Protein AF-A0A2U9TBD4-F1 (afdb_monomer)

Foldseek 3Di:
DDDDDDDDDDDDDDDDPPPPPPPDPPPPDLQVVQLVLVVPDDPCLLVLCQPLPRDPVSNVVSLVSLVVCLPPLSCLVSLQLVLLLLLQAVQRPNRPDHHDLVSSCVSLVSVLQLQPLVSLLVQLLSCLVVLVLLSNLLSLVLSVVLCVPAVVVLDPDPVVNLCVVAFPSVLSNVSSVCSQVPVDPVRDDPVSSVVSNVVVCVVSDPVRSVSNNCVSVVVSQHQDLERCPQKDFPDFDPDLDFDDDVPRQKKKWKWKWKQAQVQATDDIGTRDIPPHVVVVVSVVVRVNPIGIDGGPVRHIGIHMDMDMDHDCVSVPPPPPPDDD

Solvent-accessible surface area (backbone atoms only — not comparable to full-atom values): 18290 Å² total; per-residue (Å²): 139,84,86,82,85,80,86,80,89,79,90,76,93,72,79,87,79,77,73,76,72,71,79,69,76,74,72,76,71,54,62,60,60,43,47,52,54,45,71,71,47,63,89,60,37,71,51,29,43,41,33,63,84,40,57,67,69,54,24,50,52,27,45,52,50,38,61,63,46,35,72,37,80,78,33,27,65,37,14,27,58,53,12,44,40,18,58,43,4,83,71,37,74,62,47,89,41,67,64,35,67,68,61,11,49,68,24,27,48,54,27,28,65,63,16,43,59,67,41,28,47,50,51,12,54,51,27,46,75,71,65,38,30,66,61,10,40,34,28,41,52,50,31,54,47,47,47,61,76,52,49,57,79,75,52,84,51,67,66,58,49,48,45,54,54,60,17,51,52,48,44,53,52,53,52,36,49,46,39,31,62,70,71,36,83,80,51,75,65,74,68,52,55,55,51,51,37,54,51,51,50,64,73,55,45,75,59,37,63,51,33,29,53,40,44,76,75,46,76,71,56,48,84,42,51,79,36,44,87,79,59,47,72,71,42,73,58,92,74,71,77,72,79,80,54,89,92,53,61,38,32,34,29,30,30,42,33,31,32,31,47,83,13,46,77,59,62,74,27,72,65,47,61,31,87,42,62,70,56,32,58,59,50,46,64,45,56,73,56,49,39,39,45,48,41,95,84,60,45,68,44,48,34,50,49,73,50,76,48,46,57,66,88,70,60,72,82,74,74,76,72,73,84,128

InterPro domains:
  IPR011990 Tetratricopeptide-like helical domain superfamily [G3DSA:1.25.40.10] (45-187)

Radius of gyration: 23.31 Å; Cα contacts (8 Å, |Δi|>4): 444; chains: 1; bounding box: 65×63×85 Å

Organism: NCBI:txid1605891

Sequence (324 aa):
MKWHWFALCAALGGAPLVCNADDGATPPDGGDACETAYAALPSGTILDLLDPDAPTERRTAALTAYQRLSAMRECPEFGYTLGQLYRHGSYLPGNPLPQDVEKARELILPMAEAGYLPAFADLAEMEMRHANAREAMKWTQVYLHFVQEVQADYVDDADEKHFQRSAYNSHLLARTELVWRRLTRPAPPRRLIRQDLDAYLAEQGPALPRRIHEDQQGLHRRASAQSSSRIRVTSTPEDCYLTPLDRIGSASASWIVEILPSGEAGRTVLENFVPNTQAAELLQNCLAQYTFAPPANGQAATVRVSMVMGSPGTRGIGRRSRPR

Structure (mmCIF, N/CA/C/O backbone):
data_AF-A0A2U9TBD4-F1
#
_entry.id   AF-A0A2U9TBD4-F1
#
loop_
_atom_site.group_PDB
_atom_site.id
_atom_site.type_symbol
_atom_site.label_atom_id
_atom_site.label_alt_id
_atom_site.label_comp_id
_atom_site.label_asym_id
_atom_site.label_entity_id
_atom_site.label_seq_id
_atom_site.pdbx_PDB_ins_code
_atom_site.Cartn_x
_atom_site.Cartn_y
_atom_site.Cartn_z
_atom_site.occupancy
_atom_site.B_iso_or_equiv
_atom_site.auth_seq_id
_atom_site.auth_comp_id
_atom_site.auth_asym_id
_atom_site.auth_atom_id
_atom_site.pdbx_PDB_model_num
ATOM 1 N N . MET A 1 1 ? 17.123 7.012 -57.861 1.00 41.12 1 MET A N 1
ATOM 2 C CA . MET A 1 1 ? 16.434 8.263 -57.476 1.00 41.12 1 MET A CA 1
ATOM 3 C C . MET A 1 1 ? 16.938 8.668 -56.102 1.00 41.12 1 MET A C 1
ATOM 5 O O . MET A 1 1 ? 16.707 7.939 -55.150 1.00 41.12 1 MET A O 1
ATOM 9 N N . LYS A 1 2 ? 17.728 9.742 -56.028 1.00 31.23 2 LYS A N 1
ATOM 10 C CA . LYS A 1 2 ? 18.342 10.257 -54.797 1.00 31.23 2 LYS A CA 1
ATOM 11 C C . LYS A 1 2 ? 17.525 11.465 -54.343 1.00 31.23 2 LYS A C 1
ATOM 13 O O . LYS A 1 2 ? 17.347 12.383 -55.135 1.00 31.23 2 LYS A O 1
ATOM 18 N N . TRP A 1 3 ? 17.005 11.437 -53.121 1.00 35.38 3 TRP A N 1
ATOM 19 C CA . TRP A 1 3 ? 16.276 12.560 -52.533 1.00 35.38 3 TRP A CA 1
ATOM 20 C C . TRP A 1 3 ? 17.233 13.349 -51.640 1.00 35.38 3 TRP A C 1
ATOM 22 O O . TRP A 1 3 ? 17.697 12.847 -50.619 1.00 35.38 3 TRP A O 1
ATOM 32 N N . HIS A 1 4 ? 17.556 14.567 -52.069 1.00 35.44 4 HIS A N 1
ATOM 33 C CA . HIS A 1 4 ? 18.236 15.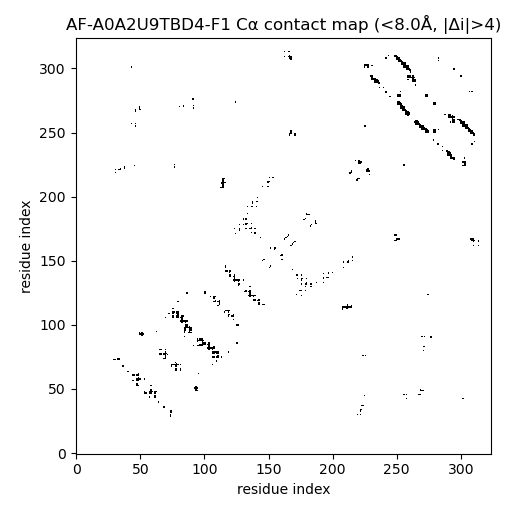577 -51.266 1.00 35.44 4 HIS A CA 1
ATOM 34 C C . HIS A 1 4 ? 17.177 16.414 -50.547 1.00 35.44 4 HIS A C 1
ATOM 36 O O . HIS A 1 4 ? 16.358 17.053 -51.202 1.00 35.44 4 HIS A O 1
ATOM 42 N N . TRP A 1 5 ? 17.206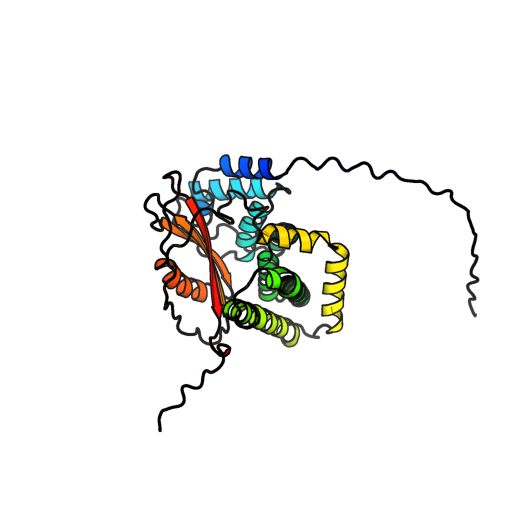 16.424 -49.216 1.00 40.78 5 TRP A N 1
ATOM 43 C CA . TRP A 1 5 ? 16.483 17.409 -48.417 1.00 40.78 5 TRP A CA 1
ATOM 44 C C . TRP A 1 5 ? 17.409 18.596 -48.158 1.00 40.78 5 TRP A C 1
ATOM 46 O O . TRP A 1 5 ? 18.418 18.469 -47.466 1.00 40.78 5 TRP A O 1
ATOM 56 N N . PHE A 1 6 ? 17.078 19.732 -48.770 1.00 46.53 6 PHE A N 1
ATOM 57 C CA . PHE A 1 6 ? 17.670 21.029 -48.473 1.00 46.53 6 PHE A CA 1
ATOM 58 C C . PHE A 1 6 ? 17.018 21.606 -47.215 1.00 46.53 6 PHE A C 1
ATOM 60 O O . PHE A 1 6 ? 15.795 21.676 -47.109 1.00 46.53 6 PHE A O 1
ATOM 67 N N . ALA A 1 7 ? 17.866 22.028 -46.281 1.00 37.84 7 ALA A N 1
ATOM 68 C CA . ALA A 1 7 ? 17.507 22.847 -45.139 1.00 37.84 7 ALA A CA 1
ATOM 69 C C . ALA A 1 7 ? 17.221 24.287 -45.594 1.00 37.84 7 ALA A C 1
ATOM 71 O O . ALA A 1 7 ? 17.999 24.863 -46.356 1.00 37.84 7 ALA A O 1
ATOM 72 N N . LEU A 1 8 ? 16.137 24.877 -45.085 1.00 39.84 8 LEU A N 1
ATOM 73 C CA . LEU A 1 8 ? 15.876 26.311 -45.159 1.00 39.84 8 LEU A CA 1
ATOM 74 C C . LEU A 1 8 ? 15.714 26.835 -43.725 1.00 39.84 8 LEU A C 1
ATOM 76 O O . LEU A 1 8 ? 14.701 26.591 -43.074 1.00 39.84 8 LEU A O 1
ATOM 80 N N . CYS A 1 9 ? 16.738 27.528 -43.227 1.00 35.56 9 CYS A N 1
ATOM 81 C CA . CYS A 1 9 ? 16.659 28.326 -42.008 1.00 35.56 9 CYS A CA 1
ATOM 82 C C . CYS A 1 9 ? 16.037 29.681 -42.358 1.00 35.56 9 CYS A C 1
ATOM 84 O O . CYS A 1 9 ? 16.687 30.508 -42.996 1.00 35.56 9 CYS A O 1
ATOM 86 N N . ALA A 1 10 ? 14.800 29.918 -41.928 1.00 40.41 10 ALA A N 1
ATOM 87 C CA . ALA A 1 10 ? 14.221 31.254 -41.880 1.00 40.41 10 ALA A CA 1
ATOM 88 C C . ALA A 1 10 ? 14.358 31.788 -40.449 1.00 40.41 10 ALA A C 1
ATOM 90 O O . ALA A 1 10 ? 13.742 31.274 -39.518 1.00 40.41 10 ALA A O 1
ATOM 91 N N . ALA A 1 11 ? 15.201 32.805 -40.284 1.00 43.19 11 ALA A N 1
ATOM 92 C CA . ALA A 1 11 ? 15.306 33.583 -39.061 1.00 43.19 11 ALA A CA 1
ATOM 93 C C . ALA A 1 11 ? 14.120 34.555 -38.985 1.00 43.19 11 ALA A C 1
ATOM 95 O O . ALA A 1 11 ? 14.031 35.492 -39.777 1.00 43.19 11 ALA A O 1
ATOM 96 N N . LEU A 1 12 ? 13.218 34.335 -38.030 1.00 40.88 12 LEU A N 1
ATOM 97 C CA . LEU A 1 12 ? 12.218 35.315 -37.615 1.00 40.88 12 LEU A CA 1
ATOM 98 C C . LEU A 1 12 ? 12.612 35.829 -36.231 1.00 40.88 12 LEU A C 1
ATOM 100 O O . LEU A 1 12 ? 12.631 35.079 -35.257 1.00 40.88 12 LEU A O 1
ATOM 104 N N . GLY A 1 13 ? 12.962 37.114 -36.170 1.00 46.19 13 GLY A N 1
ATOM 105 C CA . GLY A 1 13 ? 13.157 37.842 -34.925 1.00 46.19 13 GLY A CA 1
ATOM 106 C C . GLY A 1 13 ? 11.819 38.013 -34.212 1.00 46.19 13 GLY A C 1
ATOM 107 O O . GLY A 1 13 ? 10.974 38.788 -34.653 1.00 46.19 13 GLY A O 1
ATOM 108 N N . GLY A 1 14 ? 11.635 37.272 -33.122 1.00 39.56 14 GLY A N 1
ATOM 109 C CA . GLY A 1 14 ? 10.569 37.486 -32.151 1.00 39.56 14 GLY A CA 1
ATOM 110 C C . GLY A 1 14 ? 11.106 38.294 -30.974 1.00 39.56 14 GLY A C 1
ATOM 111 O O . GLY A 1 14 ? 12.129 37.940 -30.392 1.00 39.56 14 GLY A O 1
ATOM 112 N N . ALA A 1 15 ? 10.431 39.393 -30.644 1.00 40.94 15 ALA A N 1
ATOM 113 C CA . ALA A 1 15 ? 10.670 40.148 -29.420 1.00 40.94 15 ALA A CA 1
ATOM 114 C C . ALA A 1 15 ? 10.506 39.243 -28.178 1.00 40.94 15 ALA A C 1
ATOM 116 O O . ALA A 1 15 ? 9.682 38.324 -28.209 1.00 40.94 15 ALA A O 1
ATOM 117 N N . PRO A 1 16 ? 11.241 39.490 -27.078 1.00 47.38 16 PRO A N 1
ATOM 118 C CA . PRO A 1 16 ? 11.047 38.752 -25.839 1.00 47.38 16 PRO A CA 1
ATOM 119 C C . PRO A 1 16 ? 9.680 39.114 -25.247 1.00 47.38 16 PRO A C 1
ATOM 121 O O . PRO A 1 16 ? 9.502 40.168 -24.639 1.00 47.38 16 PRO A O 1
ATOM 124 N N . LEU A 1 17 ? 8.701 38.231 -25.435 1.00 40.16 17 LEU A N 1
ATOM 125 C CA . LEU A 1 17 ? 7.518 38.173 -24.588 1.00 40.16 17 LEU A CA 1
ATOM 126 C C . LEU A 1 17 ? 7.999 37.751 -23.200 1.00 40.16 17 LEU A C 1
ATOM 128 O O . LEU A 1 17 ? 8.241 36.576 -22.931 1.00 40.16 17 LEU A O 1
ATOM 132 N N . VAL A 1 18 ? 8.186 38.742 -22.332 1.00 38.94 18 VAL A N 1
ATOM 133 C CA . VAL A 1 18 ? 8.259 38.536 -20.890 1.00 38.94 18 VAL A CA 1
ATOM 134 C C . VAL A 1 18 ? 6.857 38.109 -20.470 1.00 38.94 18 VAL A C 1
ATOM 136 O O . VAL A 1 18 ? 6.003 38.933 -20.153 1.00 38.94 18 VAL A O 1
ATOM 139 N N . CYS A 1 19 ? 6.583 36.809 -20.561 1.00 35.88 19 CYS A N 1
ATOM 140 C CA . CYS A 1 19 ? 5.494 36.213 -19.812 1.00 35.88 19 CYS A CA 1
ATOM 141 C C . CYS A 1 19 ? 5.874 36.391 -18.344 1.00 35.88 19 CYS A C 1
ATOM 143 O O . CYS A 1 19 ? 6.702 35.644 -17.824 1.00 35.88 19 CYS A O 1
ATOM 145 N N . ASN A 1 20 ? 5.316 37.416 -17.701 1.00 37.81 20 ASN A N 1
ATOM 146 C CA . ASN A 1 20 ? 5.178 37.404 -16.257 1.00 37.81 20 ASN A CA 1
ATOM 147 C C . ASN A 1 20 ? 4.401 36.125 -15.953 1.00 37.81 20 ASN A C 1
ATOM 149 O O . ASN A 1 20 ? 3.222 36.021 -16.287 1.00 37.81 20 ASN A O 1
ATOM 153 N N . ALA A 1 21 ? 5.110 35.113 -15.455 1.00 45.53 21 ALA A N 1
ATOM 154 C CA . ALA A 1 21 ? 4.477 34.001 -14.789 1.00 45.53 21 ALA A CA 1
ATOM 155 C C . ALA A 1 21 ? 3.648 34.642 -13.680 1.00 45.53 21 ALA A C 1
ATOM 157 O O . ALA A 1 21 ? 4.221 35.237 -12.770 1.00 45.53 21 ALA A O 1
ATOM 158 N N . ASP A 1 22 ? 2.324 34.630 -13.840 1.00 42.50 22 ASP A N 1
ATOM 159 C CA . ASP A 1 22 ? 1.410 34.945 -12.752 1.00 42.50 22 ASP A CA 1
ATOM 160 C C . ASP A 1 22 ? 1.900 34.147 -11.548 1.00 42.50 22 ASP A C 1
ATOM 162 O O . ASP A 1 22 ? 2.028 32.919 -11.632 1.00 42.50 22 ASP A O 1
ATOM 166 N N . ASP A 1 23 ? 2.255 34.861 -10.479 1.00 41.09 23 ASP A N 1
ATOM 167 C CA . ASP A 1 23 ? 2.613 34.281 -9.195 1.00 41.09 23 ASP A CA 1
ATOM 168 C C . ASP A 1 23 ? 1.449 33.385 -8.792 1.00 41.09 23 ASP A C 1
ATOM 170 O O . ASP A 1 23 ? 0.371 33.854 -8.417 1.00 41.09 23 ASP A O 1
ATOM 174 N N . GLY A 1 24 ? 1.658 32.084 -9.009 1.00 42.50 24 GLY A N 1
ATOM 175 C CA . GLY A 1 24 ? 0.634 31.066 -8.934 1.00 42.50 24 GLY A CA 1
ATOM 176 C C . GLY A 1 24 ? -0.096 31.196 -7.616 1.00 42.50 24 GLY A C 1
ATOM 177 O O . GLY A 1 24 ? 0.483 30.939 -6.562 1.00 42.50 24 GLY A O 1
ATOM 178 N N . ALA A 1 25 ? -1.367 31.591 -7.692 1.00 41.88 25 ALA A N 1
ATOM 179 C CA . ALA A 1 25 ? -2.288 31.437 -6.588 1.00 41.88 25 ALA A CA 1
ATOM 180 C C . ALA A 1 25 ? -2.148 29.992 -6.116 1.00 41.88 25 ALA A C 1
ATOM 182 O O . ALA A 1 25 ? -2.453 29.061 -6.868 1.00 41.88 25 ALA A O 1
ATOM 183 N N . THR A 1 26 ? -1.592 29.817 -4.916 1.00 52.44 26 THR A N 1
ATOM 184 C CA . THR A 1 26 ? -1.420 28.508 -4.304 1.00 52.44 26 THR A CA 1
ATOM 185 C C . THR A 1 26 ? -2.792 27.847 -4.348 1.00 52.44 26 THR A C 1
ATOM 187 O O . THR A 1 26 ? -3.737 28.425 -3.800 1.00 52.44 26 THR A O 1
ATOM 190 N N . PRO A 1 27 ? -2.959 26.723 -5.068 1.00 49.91 27 PRO A N 1
ATOM 191 C CA . PRO A 1 27 ? -4.246 26.054 -5.114 1.00 49.91 27 PRO A CA 1
ATOM 192 C C . PRO A 1 27 ? -4.703 25.818 -3.669 1.00 49.91 27 PRO A C 1
ATOM 194 O O . PRO A 1 27 ? -3.854 25.509 -2.826 1.00 49.91 27 PRO A O 1
ATOM 197 N N . PRO A 1 28 ? -5.996 26.038 -3.359 1.00 53.56 28 PRO A N 1
ATOM 198 C CA . PRO A 1 28 ? -6.518 25.837 -2.015 1.00 53.56 28 PRO A CA 1
ATOM 199 C C . PRO A 1 28 ? -6.071 24.466 -1.516 1.00 53.56 28 PRO A C 1
ATOM 201 O O . PRO A 1 28 ? -6.165 23.482 -2.254 1.00 53.56 28 PRO A O 1
ATOM 204 N N . ASP A 1 29 ? -5.511 24.446 -0.310 1.00 61.44 29 ASP A N 1
ATOM 205 C CA . ASP A 1 29 ? -4.869 23.277 0.276 1.00 61.44 29 ASP A CA 1
ATOM 206 C C . ASP A 1 29 ? -5.864 22.108 0.285 1.00 61.44 29 ASP A C 1
ATOM 208 O O . ASP A 1 29 ? -6.848 22.101 1.026 1.00 61.44 29 ASP A O 1
ATOM 212 N N . GLY A 1 30 ? -5.660 21.136 -0.609 1.00 64.25 30 GLY A N 1
ATOM 213 C CA . GLY A 1 30 ? -6.578 20.009 -0.804 1.00 64.25 30 GLY A CA 1
ATOM 214 C C . GLY A 1 30 ? -6.712 19.111 0.431 1.00 64.25 30 GLY A C 1
ATOM 215 O O . GLY A 1 30 ? -7.545 18.204 0.434 1.00 64.25 30 GLY A O 1
ATOM 216 N N . GLY A 1 31 ? -5.915 19.356 1.479 1.00 71.50 31 GLY A N 1
ATOM 217 C CA . GLY A 1 31 ? -5.995 18.671 2.766 1.00 71.50 31 GLY A CA 1
ATOM 218 C C . GLY A 1 31 ? -7.381 18.742 3.413 1.00 71.50 31 GLY A C 1
ATOM 219 O O . GLY A 1 31 ? -7.882 17.713 3.870 1.00 71.50 31 GLY A O 1
ATOM 220 N N . ASP A 1 32 ? -8.054 19.896 3.369 1.00 83.81 32 ASP A N 1
ATOM 221 C CA . ASP A 1 32 ? -9.334 20.094 4.070 1.00 83.81 32 ASP A CA 1
ATOM 222 C C . ASP A 1 32 ? -10.454 19.182 3.543 1.00 83.81 32 ASP A C 1
ATOM 224 O O . ASP A 1 32 ? -11.300 18.704 4.308 1.00 83.81 32 ASP A O 1
ATOM 228 N N . ALA A 1 33 ? -10.459 18.895 2.237 1.00 90.38 33 ALA A N 1
ATOM 229 C CA . ALA A 1 33 ? -11.475 18.048 1.615 1.00 90.38 33 ALA A CA 1
ATOM 230 C C . ALA A 1 33 ? -11.381 16.593 2.100 1.00 90.38 33 ALA A C 1
ATOM 232 O O . ALA A 1 33 ? -12.404 15.954 2.361 1.00 90.38 33 ALA A O 1
ATOM 233 N N . CYS A 1 34 ? -10.163 16.077 2.257 1.00 89.69 34 CYS A N 1
ATOM 234 C CA . CYS A 1 34 ? -9.930 14.692 2.659 1.00 89.69 34 CYS A CA 1
ATOM 235 C C . CYS A 1 34 ? -10.155 14.490 4.154 1.00 89.69 34 CYS A C 1
ATOM 237 O O . CYS A 1 34 ? -10.801 13.519 4.543 1.00 89.69 34 CYS A O 1
ATOM 239 N N . GLU A 1 35 ? -9.728 15.444 4.984 1.00 89.19 35 GLU A N 1
ATOM 240 C CA . GLU A 1 35 ? -10.060 15.463 6.413 1.00 89.19 35 GLU A CA 1
ATOM 241 C C . GLU A 1 35 ? -11.577 15.497 6.631 1.00 89.19 35 GLU A C 1
ATOM 243 O O . GLU A 1 35 ? -12.118 14.716 7.414 1.00 89.19 35 GLU A O 1
ATOM 248 N N . THR A 1 36 ? -12.290 16.335 5.870 1.00 92.25 36 THR A N 1
ATOM 249 C CA . THR A 1 36 ? -13.759 16.394 5.909 1.00 92.25 36 THR A CA 1
ATOM 250 C C . THR A 1 36 ? -14.387 15.064 5.488 1.00 92.25 36 THR A C 1
ATOM 252 O O . THR A 1 36 ? -15.333 14.593 6.123 1.00 92.25 36 THR A O 1
ATOM 255 N N . ALA A 1 37 ? -13.860 14.427 4.437 1.00 93.94 37 ALA A N 1
ATOM 256 C CA . ALA A 1 37 ? -14.335 13.127 3.976 1.00 93.94 37 ALA A CA 1
ATOM 257 C C . ALA A 1 37 ? -14.133 12.026 5.029 1.00 93.94 37 ALA A C 1
ATOM 259 O O . ALA A 1 37 ? -15.058 11.250 5.269 1.00 93.94 37 ALA A O 1
ATOM 260 N N . TYR A 1 38 ? -12.970 11.982 5.684 1.00 91.62 38 TYR A N 1
ATOM 261 C CA . TYR A 1 38 ? -12.697 11.042 6.773 1.00 91.62 38 TYR A CA 1
ATOM 262 C C . TYR A 1 38 ? -13.566 11.306 8.001 1.00 91.62 38 TYR A C 1
ATOM 264 O O . TYR A 1 38 ? -14.138 10.366 8.547 1.00 91.62 38 TYR A O 1
ATOM 272 N N . ALA A 1 39 ? -13.728 12.568 8.402 1.00 91.06 39 ALA A N 1
ATOM 273 C CA . ALA A 1 39 ? -14.563 12.947 9.540 1.00 91.06 39 ALA A CA 1
ATOM 274 C C . ALA A 1 39 ? -16.048 12.596 9.338 1.00 91.06 39 ALA A C 1
ATOM 276 O O . ALA A 1 39 ? -16.771 12.378 10.310 1.00 91.06 39 ALA A O 1
ATOM 277 N N . ALA A 1 40 ? -16.509 12.524 8.086 1.00 94.56 40 ALA A N 1
ATOM 278 C CA . ALA A 1 40 ? -17.869 12.120 7.749 1.00 94.56 40 ALA A CA 1
ATOM 279 C C . ALA A 1 40 ? -18.096 10.596 7.803 1.00 94.56 40 ALA A C 1
ATOM 281 O O . ALA A 1 40 ? -19.247 10.152 7.756 1.00 94.56 40 ALA A O 1
ATOM 282 N N . LEU A 1 41 ? -17.036 9.782 7.870 1.00 95.25 41 LEU A N 1
ATOM 283 C CA . LEU A 1 41 ? -17.165 8.333 7.999 1.00 95.25 41 LEU A CA 1
ATOM 284 C C . LEU A 1 41 ? -17.472 7.940 9.452 1.00 95.25 41 LEU A C 1
ATOM 286 O O . LEU A 1 41 ? -16.867 8.481 10.379 1.00 95.25 41 LEU A O 1
ATOM 290 N N . PRO A 1 42 ? -18.350 6.946 9.682 1.00 95.00 42 PRO A N 1
ATOM 291 C CA . PRO A 1 42 ? -18.471 6.325 10.994 1.00 95.00 42 PRO A CA 1
ATOM 292 C C . PRO A 1 42 ? -17.113 5.839 11.518 1.00 95.00 42 PRO A C 1
ATOM 294 O O . PRO A 1 42 ? -16.285 5.314 10.761 1.00 95.00 42 PRO A O 1
ATOM 297 N N . SER A 1 43 ? -16.891 5.970 12.826 1.00 91.12 43 SER A N 1
ATOM 298 C CA . SER A 1 43 ? -15.668 5.457 13.448 1.00 91.12 43 SER A CA 1
ATOM 299 C C . SER A 1 43 ? -15.513 3.959 13.174 1.00 91.12 43 SER A C 1
ATOM 301 O O . SER A 1 43 ? -16.470 3.193 13.287 1.00 91.12 43 SER A O 1
ATOM 303 N N . GLY A 1 44 ? -14.309 3.545 12.777 1.00 93.38 44 GLY A N 1
ATOM 304 C CA . GLY A 1 44 ? -14.016 2.153 12.441 1.00 93.38 44 GLY A CA 1
ATOM 305 C C . GLY A 1 44 ? -14.493 1.697 11.059 1.00 93.38 44 GLY A C 1
ATOM 306 O O . GLY A 1 44 ? -14.398 0.508 10.784 1.00 93.38 44 GLY A O 1
ATOM 307 N N . THR A 1 45 ? -14.938 2.591 10.164 1.00 96.62 45 THR A N 1
ATOM 308 C CA . THR A 1 45 ? -15.386 2.211 8.803 1.00 96.62 45 THR A CA 1
ATOM 309 C C . THR A 1 45 ? -14.356 1.355 8.051 1.00 96.62 45 THR A C 1
ATOM 311 O O . THR A 1 45 ? -14.724 0.360 7.436 1.00 96.62 45 THR A O 1
ATOM 314 N N . ILE A 1 46 ? -13.062 1.694 8.110 1.00 96.06 46 ILE A N 1
ATOM 315 C CA . ILE A 1 46 ? -12.015 0.889 7.452 1.00 96.06 46 ILE A CA 1
ATOM 316 C C . ILE A 1 46 ? -11.869 -0.505 8.075 1.00 96.06 46 ILE A C 1
ATOM 318 O O . ILE A 1 46 ? -11.623 -1.475 7.365 1.00 96.06 46 ILE A O 1
ATOM 322 N N . LEU A 1 47 ? -12.047 -0.612 9.393 1.00 96.81 47 LEU A N 1
ATOM 323 C CA . LEU A 1 47 ? -12.009 -1.889 10.094 1.00 96.81 47 LEU A CA 1
ATOM 324 C C . LEU A 1 47 ? -13.208 -2.726 9.660 1.00 96.81 47 LEU A C 1
ATOM 326 O O . LEU A 1 47 ? -13.023 -3.858 9.251 1.00 96.81 47 LEU A O 1
ATOM 330 N N . ASP A 1 48 ? -14.409 -2.142 9.635 1.00 97.81 48 ASP A N 1
ATOM 331 C CA . ASP A 1 48 ? -15.620 -2.823 9.168 1.00 97.81 48 ASP A CA 1
ATOM 332 C C . ASP A 1 48 ? -15.499 -3.275 7.698 1.00 97.81 48 ASP A C 1
ATOM 334 O O . ASP A 1 48 ? -16.027 -4.319 7.328 1.00 97.81 48 ASP A O 1
ATOM 338 N N . LEU A 1 49 ? -14.781 -2.536 6.846 1.00 97.81 49 LEU A N 1
ATOM 339 C CA . LEU A 1 49 ? -14.520 -2.951 5.463 1.00 97.81 49 LEU A CA 1
ATOM 340 C C . LEU A 1 49 ? -13.644 -4.216 5.386 1.00 97.81 49 LEU A C 1
ATOM 342 O O . LEU A 1 49 ? -13.964 -5.151 4.641 1.00 97.81 49 LEU A O 1
ATOM 346 N N . LEU A 1 50 ? -12.538 -4.223 6.135 1.00 96.81 50 LEU A N 1
ATOM 347 C CA . LEU A 1 50 ? -11.483 -5.238 6.055 1.00 96.81 50 LEU A CA 1
ATOM 348 C C . LEU A 1 50 ? -11.716 -6.450 6.973 1.00 96.81 50 LEU A C 1
ATOM 350 O O . LEU A 1 50 ? -11.146 -7.509 6.729 1.00 96.81 50 LEU A O 1
ATOM 354 N N . ASP A 1 51 ? -12.537 -6.312 8.012 1.00 97.38 51 ASP A N 1
ATOM 355 C CA . ASP A 1 51 ? -12.825 -7.360 8.991 1.00 97.38 51 ASP A CA 1
ATOM 356 C C . ASP A 1 51 ? -13.799 -8.406 8.403 1.00 97.38 51 ASP A C 1
ATOM 358 O O . ASP A 1 51 ? -14.950 -8.061 8.103 1.00 97.38 51 ASP A O 1
ATOM 362 N N . PRO A 1 52 ? -13.388 -9.678 8.217 1.00 96.50 52 PRO A N 1
ATOM 363 C CA . PRO A 1 52 ? -14.282 -10.737 7.744 1.00 96.50 52 PRO A CA 1
ATOM 364 C C . PRO A 1 52 ? -15.471 -10.982 8.680 1.00 96.50 52 PRO A C 1
ATOM 366 O O . PRO A 1 52 ? -16.535 -11.372 8.192 1.00 96.50 52 PRO A O 1
ATOM 369 N N . ASP A 1 53 ? -15.302 -10.730 9.979 1.00 97.50 53 ASP A N 1
ATOM 370 C CA . ASP A 1 53 ? -16.273 -11.031 11.032 1.00 97.50 53 ASP A CA 1
ATOM 371 C C . ASP A 1 53 ? -17.209 -9.847 11.326 1.00 97.50 53 ASP A C 1
ATOM 373 O O . ASP A 1 53 ? -18.164 -9.963 12.103 1.00 97.50 53 ASP A O 1
ATOM 377 N N . ALA A 1 54 ? -16.993 -8.695 10.681 1.00 97.50 54 ALA A N 1
ATOM 378 C CA . ALA A 1 54 ? -17.905 -7.570 10.798 1.00 97.50 54 ALA A CA 1
ATOM 379 C C . ALA A 1 54 ? -19.302 -7.916 10.218 1.00 97.50 54 ALA A C 1
ATOM 381 O O . ALA A 1 54 ? -19.416 -8.572 9.179 1.00 97.50 54 ALA A O 1
ATOM 382 N N . PRO A 1 55 ? -20.403 -7.438 10.837 1.00 98.00 55 PRO A N 1
ATOM 383 C CA . PRO A 1 55 ? -21.758 -7.614 10.322 1.00 98.00 55 PRO A CA 1
ATOM 384 C C . PRO A 1 55 ? -21.883 -7.169 8.864 1.00 98.00 55 PRO A C 1
ATOM 386 O O . PRO A 1 55 ? -21.506 -6.046 8.529 1.00 98.00 55 PRO A O 1
ATOM 389 N N . THR A 1 56 ? -22.469 -8.016 8.012 1.00 97.31 56 THR A N 1
ATOM 390 C CA . THR A 1 56 ? -22.566 -7.809 6.555 1.00 97.31 56 THR A CA 1
ATOM 391 C C . THR A 1 56 ? -23.097 -6.429 6.164 1.00 97.31 56 THR A C 1
ATOM 393 O O . THR A 1 56 ? -22.599 -5.828 5.213 1.00 97.31 56 THR A O 1
ATOM 396 N N . GLU A 1 57 ? -24.069 -5.896 6.908 1.00 98.12 57 GLU A N 1
ATOM 397 C CA . GLU A 1 57 ? -24.614 -4.552 6.689 1.00 98.12 57 GLU A CA 1
ATOM 398 C C . GLU A 1 57 ? -23.542 -3.462 6.843 1.00 98.12 57 GLU A C 1
ATOM 400 O O . GLU A 1 57 ? -23.386 -2.621 5.957 1.00 98.12 57 GLU A O 1
ATOM 405 N N . ARG A 1 58 ? -22.733 -3.524 7.911 1.00 98.19 58 ARG A N 1
ATOM 406 C CA . ARG A 1 58 ? -21.636 -2.572 8.148 1.00 98.19 58 ARG A CA 1
ATOM 407 C C . ARG A 1 58 ? -20.552 -2.690 7.087 1.00 98.19 58 ARG A C 1
ATOM 409 O O . ARG A 1 58 ? -20.107 -1.673 6.562 1.00 98.19 58 ARG A O 1
ATOM 416 N N . ARG A 1 59 ? -20.195 -3.919 6.702 1.00 98.06 59 ARG A N 1
ATOM 417 C CA . ARG A 1 59 ? -19.223 -4.173 5.625 1.00 98.06 59 ARG A CA 1
ATOM 418 C C . ARG A 1 59 ? -19.684 -3.571 4.297 1.00 98.06 59 ARG A C 1
ATOM 420 O O . ARG A 1 59 ? -18.914 -2.911 3.604 1.00 98.06 59 ARG A O 1
ATOM 427 N N . THR A 1 60 ? -20.962 -3.756 3.967 1.00 98.31 60 THR A N 1
ATOM 428 C CA . THR A 1 60 ? -21.578 -3.230 2.739 1.00 98.31 60 THR A CA 1
ATOM 429 C C . THR A 1 60 ? -21.620 -1.703 2.744 1.00 98.31 60 THR A C 1
ATOM 431 O O . THR A 1 60 ? -21.278 -1.069 1.741 1.00 98.31 60 THR A O 1
ATOM 434 N N . ALA A 1 61 ? -21.989 -1.097 3.876 1.00 98.44 61 ALA A N 1
ATOM 435 C CA . ALA A 1 61 ? -21.987 0.353 4.038 1.00 98.44 61 ALA A CA 1
ATOM 436 C C . ALA A 1 61 ? -20.569 0.936 3.910 1.00 98.44 61 ALA A C 1
ATOM 438 O O . ALA A 1 61 ? -20.372 1.916 3.189 1.00 98.44 61 ALA A O 1
ATOM 439 N N . ALA A 1 62 ? -19.574 0.302 4.537 1.00 98.19 62 ALA A N 1
ATOM 440 C CA . ALA A 1 62 ? -18.178 0.711 4.450 1.00 98.19 62 ALA A CA 1
ATOM 441 C C . ALA A 1 62 ? -17.636 0.616 3.016 1.00 98.19 62 ALA A C 1
ATOM 443 O O . ALA A 1 62 ? -17.031 1.569 2.524 1.00 98.19 62 ALA A O 1
ATOM 444 N N . LEU A 1 63 ? -17.921 -0.483 2.308 1.00 98.50 63 LEU A N 1
ATOM 445 C CA . LEU A 1 63 ? -17.545 -0.640 0.901 1.00 98.50 63 LEU A CA 1
ATOM 446 C C . LEU A 1 63 ? -18.176 0.448 0.027 1.00 98.50 63 LEU A C 1
ATOM 448 O O . LEU A 1 63 ? -17.477 1.085 -0.758 1.00 98.50 63 LEU A O 1
ATOM 452 N N . THR A 1 64 ? -19.475 0.702 0.200 1.00 98.56 64 THR A N 1
ATOM 453 C CA . THR A 1 64 ? -20.198 1.750 -0.539 1.00 98.56 64 THR A CA 1
ATOM 454 C C . THR A 1 64 ? -19.574 3.127 -0.295 1.00 98.56 64 THR A C 1
ATOM 456 O O . THR A 1 64 ? -19.395 3.916 -1.227 1.00 98.56 64 THR A O 1
ATOM 459 N N . ALA A 1 65 ? -19.200 3.421 0.953 1.00 98.12 65 ALA A N 1
ATOM 460 C CA . ALA A 1 65 ? -18.545 4.673 1.304 1.00 98.12 65 ALA A CA 1
ATOM 461 C C . ALA A 1 65 ? -17.173 4.812 0.623 1.00 98.12 65 ALA A C 1
ATOM 463 O O . ALA A 1 65 ? -16.917 5.839 -0.003 1.00 98.12 65 ALA A O 1
ATOM 464 N N . TYR A 1 66 ? -16.330 3.777 0.672 1.00 97.94 66 TYR A N 1
ATOM 465 C CA . TYR A 1 66 ? -15.019 3.778 0.012 1.00 97.94 66 TYR A CA 1
ATOM 466 C C . TYR A 1 66 ? -15.124 3.857 -1.513 1.00 97.94 66 TYR A C 1
ATOM 468 O O . TYR A 1 66 ? -14.364 4.594 -2.133 1.00 97.94 66 TYR A O 1
ATOM 476 N N . GLN A 1 67 ? -16.095 3.178 -2.130 1.00 98.31 67 GLN A N 1
ATOM 477 C CA . GLN A 1 67 ? -16.358 3.299 -3.567 1.00 98.31 67 GLN A CA 1
ATOM 478 C C . GLN A 1 67 ? -16.691 4.742 -3.955 1.00 98.31 67 GLN A C 1
ATOM 480 O O . GLN A 1 67 ? -16.103 5.274 -4.894 1.00 98.31 67 GLN A O 1
ATOM 485 N N . ARG A 1 68 ? -17.568 5.411 -3.198 1.00 98.06 68 ARG A N 1
ATOM 486 C CA . ARG A 1 68 ? -17.904 6.822 -3.432 1.00 98.06 68 ARG A CA 1
ATOM 487 C C . ARG A 1 68 ? -16.693 7.743 -3.251 1.00 98.06 68 ARG A C 1
ATOM 489 O O . ARG A 1 68 ? -16.458 8.602 -4.093 1.00 98.06 68 ARG A O 1
ATOM 496 N N . LEU A 1 69 ? -15.944 7.578 -2.161 1.00 97.00 69 LEU A N 1
ATOM 497 C CA . LEU A 1 69 ? -14.807 8.443 -1.825 1.00 97.00 69 LEU A CA 1
ATOM 498 C C . LEU A 1 69 ? -13.587 8.201 -2.723 1.00 97.00 69 LEU A C 1
ATOM 500 O O . LEU A 1 69 ? -12.815 9.125 -2.948 1.00 97.00 69 LEU A O 1
ATOM 504 N N . SER A 1 70 ? -13.449 7.010 -3.316 1.00 96.94 70 SER A N 1
ATOM 505 C CA . SER A 1 70 ? -12.372 6.706 -4.271 1.00 96.94 70 SER A CA 1
ATOM 506 C C . SER A 1 70 ? -12.381 7.582 -5.531 1.00 96.94 70 SER A C 1
ATOM 508 O O . SER A 1 70 ? -11.371 7.667 -6.221 1.00 96.94 70 SER A O 1
ATOM 510 N N . ALA A 1 71 ? -13.498 8.257 -5.826 1.00 96.69 71 ALA A N 1
ATOM 511 C CA . ALA A 1 71 ? -13.599 9.209 -6.929 1.00 96.69 71 ALA A CA 1
ATOM 512 C C . ALA A 1 71 ? -12.973 10.587 -6.618 1.00 96.69 71 ALA A C 1
ATOM 514 O O . ALA A 1 71 ? -12.853 11.418 -7.520 1.00 96.69 71 ALA A O 1
ATOM 515 N N . MET A 1 72 ? -12.590 10.852 -5.362 1.00 95.56 72 MET A N 1
ATOM 516 C CA . MET A 1 72 ? -11.944 12.100 -4.949 1.00 95.56 72 MET A CA 1
ATOM 517 C C . MET A 1 72 ? -10.466 12.080 -5.339 1.00 95.56 72 MET A C 1
ATOM 519 O O . MET A 1 72 ? -9.662 11.367 -4.740 1.00 95.56 72 MET A O 1
ATOM 523 N N . ARG A 1 73 ? -10.091 12.885 -6.337 1.00 93.00 73 ARG A N 1
ATOM 524 C CA . ARG A 1 73 ? -8.717 12.922 -6.868 1.00 93.00 73 ARG A CA 1
ATOM 525 C C . ARG A 1 73 ? -7.708 13.445 -5.850 1.00 93.00 73 ARG A C 1
ATOM 527 O O . ARG A 1 73 ? -6.546 13.064 -5.889 1.00 93.00 73 ARG A O 1
ATOM 534 N N . GLU A 1 74 ? -8.159 14.312 -4.955 1.00 91.44 74 GLU A N 1
ATOM 535 C CA . GLU A 1 74 ? -7.374 14.938 -3.895 1.00 91.44 74 GLU A CA 1
ATOM 536 C C . GLU A 1 74 ? -7.088 13.968 -2.737 1.00 91.44 74 GLU A C 1
ATOM 538 O O . GLU A 1 74 ? -6.196 14.236 -1.926 1.00 91.44 74 GLU A O 1
ATOM 543 N N . CYS A 1 75 ? -7.822 12.846 -2.675 1.00 92.88 75 CYS A N 1
ATOM 544 C CA . CYS A 1 75 ? -7.769 11.844 -1.610 1.00 92.88 75 CYS A CA 1
ATOM 545 C C . CYS A 1 75 ? -7.469 10.433 -2.166 1.00 92.88 75 CYS A C 1
ATOM 547 O O . CYS A 1 75 ? -8.292 9.514 -2.028 1.00 92.88 75 CYS A O 1
ATOM 549 N N . PRO A 1 76 ? -6.311 10.234 -2.827 1.00 95.06 76 PRO A N 1
ATOM 550 C CA . PRO A 1 76 ? -5.964 8.962 -3.458 1.00 95.06 76 PRO A CA 1
ATOM 551 C C . PRO A 1 76 ? -5.891 7.786 -2.470 1.00 95.06 76 PRO A C 1
ATOM 553 O O . PRO A 1 76 ? -5.979 6.634 -2.890 1.00 95.06 76 PRO A O 1
ATOM 556 N N . GLU A 1 77 ? -5.798 8.039 -1.164 1.00 93.81 77 GLU A N 1
ATOM 557 C CA . GLU A 1 77 ? -5.782 7.031 -0.107 1.00 93.81 77 GLU A CA 1
ATOM 558 C C . GLU A 1 77 ? -7.056 6.165 -0.054 1.00 93.81 77 GLU A C 1
ATOM 560 O O . GLU A 1 77 ? -6.966 4.967 0.242 1.00 93.81 77 GLU A O 1
ATOM 565 N N . PHE A 1 78 ? -8.230 6.717 -0.401 1.00 96.06 78 PHE A N 1
ATOM 566 C CA . PHE A 1 78 ? -9.468 5.933 -0.530 1.00 96.06 78 PHE A CA 1
ATOM 567 C C . PHE A 1 78 ? -9.413 4.997 -1.736 1.00 96.06 78 PHE A C 1
ATOM 569 O O . PHE A 1 78 ? -9.800 3.828 -1.638 1.00 96.06 78 PHE A O 1
ATOM 576 N N . GLY A 1 79 ? -8.902 5.511 -2.860 1.00 97.50 79 GLY A N 1
ATOM 577 C CA . GLY A 1 79 ? -8.632 4.725 -4.058 1.00 97.50 79 GLY A CA 1
ATOM 578 C C . GLY A 1 79 ? -7.659 3.594 -3.756 1.00 97.50 79 GLY A C 1
ATOM 579 O O . GLY A 1 79 ? -7.969 2.443 -4.034 1.00 97.50 79 GLY A O 1
ATOM 580 N N . TYR A 1 80 ? -6.555 3.886 -3.074 1.00 97.06 80 TYR A N 1
ATOM 581 C CA . TYR A 1 80 ? -5.547 2.899 -2.702 1.00 97.06 80 TYR A CA 1
ATOM 582 C C . TYR A 1 80 ? -6.124 1.729 -1.896 1.00 97.06 80 TYR A C 1
ATOM 584 O O . TYR A 1 80 ? -5.934 0.582 -2.294 1.00 97.06 80 TYR A O 1
ATOM 592 N N . THR A 1 81 ? -6.886 1.979 -0.821 1.00 96.62 81 THR A N 1
ATOM 593 C CA . THR A 1 81 ? -7.517 0.890 -0.046 1.00 96.62 81 THR A CA 1
ATOM 594 C C . THR A 1 81 ? -8.431 0.031 -0.927 1.00 96.62 81 THR A C 1
ATOM 596 O O . THR A 1 81 ? -8.371 -1.196 -0.868 1.00 96.62 81 THR A O 1
ATOM 599 N N . LEU A 1 82 ? -9.243 0.650 -1.789 1.00 98.19 82 LEU A N 1
ATOM 600 C CA . LEU A 1 82 ? -10.117 -0.079 -2.712 1.00 98.19 82 LEU A CA 1
ATOM 601 C C . LEU A 1 82 ? -9.319 -0.859 -3.775 1.00 98.19 82 LEU A C 1
ATOM 603 O O . LEU A 1 82 ? -9.660 -1.993 -4.110 1.00 98.19 82 LEU A O 1
ATOM 607 N N . GLY A 1 83 ? -8.229 -0.281 -4.275 1.00 98.25 83 GLY A N 1
ATOM 608 C CA . GLY A 1 83 ? -7.316 -0.909 -5.221 1.00 98.25 83 GLY A CA 1
ATOM 609 C C . GLY A 1 83 ? -6.621 -2.132 -4.628 1.00 98.25 83 GLY A C 1
ATOM 610 O O . GLY A 1 83 ? -6.486 -3.144 -5.309 1.00 98.25 83 GLY A O 1
ATOM 611 N N . GLN A 1 84 ? -6.272 -2.100 -3.340 1.00 97.81 84 GLN A N 1
ATOM 612 C CA . GLN A 1 84 ? -5.722 -3.252 -2.622 1.00 97.81 84 GLN A CA 1
ATOM 613 C C . GLN A 1 84 ? -6.736 -4.403 -2.511 1.00 97.81 84 GLN A C 1
ATOM 615 O O . GLN A 1 84 ? -6.365 -5.566 -2.691 1.00 97.81 84 GLN A O 1
ATOM 620 N N . LEU A 1 85 ? -8.025 -4.099 -2.313 1.00 98.25 85 LEU A N 1
ATOM 621 C CA . LEU A 1 85 ? -9.089 -5.107 -2.368 1.00 98.25 85 LEU A CA 1
ATOM 622 C C . LEU A 1 85 ? -9.201 -5.729 -3.768 1.00 98.25 85 LEU A C 1
ATOM 624 O O . LEU A 1 85 ? -9.169 -6.954 -3.892 1.00 98.25 85 LEU A O 1
ATOM 628 N N . TYR A 1 86 ? -9.251 -4.924 -4.832 1.00 98.50 86 TYR A N 1
ATOM 629 C CA . TYR A 1 86 ? -9.275 -5.449 -6.204 1.00 98.50 86 TYR A CA 1
ATOM 630 C C . TYR A 1 86 ? -8.004 -6.227 -6.572 1.00 98.50 86 TYR A C 1
ATOM 632 O O . TYR A 1 86 ? -8.077 -7.232 -7.275 1.00 98.50 86 TYR A O 1
ATOM 640 N N . AR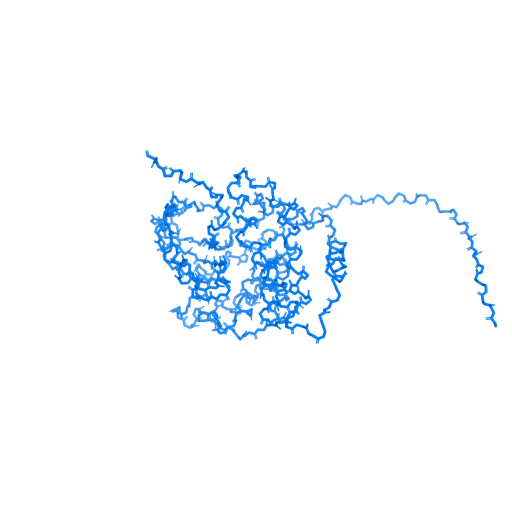G A 1 87 ? -6.834 -5.820 -6.070 1.00 97.19 87 ARG A N 1
ATOM 641 C CA . ARG A 1 87 ? -5.562 -6.521 -6.289 1.00 97.19 87 ARG A CA 1
ATOM 642 C C . ARG A 1 87 ? -5.596 -7.933 -5.718 1.00 97.19 87 ARG A C 1
ATOM 644 O O . ARG A 1 87 ? -5.116 -8.870 -6.362 1.00 97.19 87 ARG A O 1
ATOM 651 N N . HIS A 1 88 ? -6.098 -8.088 -4.495 1.00 96.75 88 HIS A N 1
ATOM 652 C CA . HIS A 1 88 ? -6.057 -9.371 -3.796 1.00 96.75 88 HIS A CA 1
ATOM 653 C C . HIS A 1 88 ? -7.254 -10.266 -4.104 1.00 96.75 88 HIS A C 1
ATOM 655 O O . HIS A 1 88 ? -7.084 -11.481 -4.124 1.00 96.75 88 HIS A O 1
ATOM 661 N N . GLY A 1 89 ? -8.447 -9.719 -4.348 1.00 96.50 89 GLY A N 1
ATOM 662 C CA . GLY A 1 89 ? -9.669 -10.515 -4.499 1.00 96.50 89 GLY A CA 1
ATOM 663 C C . GLY A 1 89 ? -9.821 -11.562 -3.385 1.00 96.50 89 GLY A C 1
ATOM 664 O O . GLY A 1 89 ? -9.501 -11.301 -2.224 1.00 96.50 89 GLY A O 1
ATOM 665 N N . SER A 1 90 ? -10.190 -12.793 -3.743 1.00 95.88 90 SER A N 1
ATOM 666 C CA . SER A 1 90 ? -10.380 -13.902 -2.794 1.00 95.88 90 SER A CA 1
ATOM 667 C C . SER A 1 90 ? -9.126 -14.338 -2.022 1.00 95.88 90 SER A C 1
ATOM 669 O O . SER A 1 90 ? -9.226 -15.194 -1.149 1.00 95.88 90 SER A O 1
ATOM 671 N N . TYR A 1 91 ? -7.940 -13.815 -2.350 1.00 94.19 91 TYR A N 1
ATOM 672 C CA . TYR A 1 91 ? -6.715 -14.129 -1.614 1.00 94.19 91 TYR A CA 1
ATOM 673 C C . TYR A 1 91 ? -6.558 -13.327 -0.324 1.00 94.19 91 TYR A C 1
ATOM 675 O O . TYR A 1 91 ? -5.785 -13.739 0.534 1.00 94.19 91 TYR A O 1
ATOM 683 N N . LEU A 1 92 ? -7.255 -12.200 -0.185 1.00 95.56 92 LEU A N 1
ATOM 684 C CA . LEU A 1 92 ? -7.350 -11.492 1.085 1.00 95.56 92 LEU A CA 1
ATOM 685 C C . LEU A 1 92 ? -8.553 -12.062 1.858 1.00 95.56 92 LEU A C 1
ATOM 687 O O . LEU A 1 92 ? -9.669 -12.016 1.331 1.00 95.56 92 LEU A O 1
ATOM 691 N N . PRO A 1 93 ? -8.363 -12.625 3.068 1.00 93.19 93 PRO A N 1
ATOM 692 C CA . PRO A 1 93 ? -9.455 -13.217 3.835 1.00 93.19 93 PRO A CA 1
ATOM 693 C C . PRO A 1 93 ? -10.627 -12.248 4.014 1.00 93.19 93 PRO A C 1
ATOM 695 O O . PRO A 1 93 ? -10.445 -11.100 4.404 1.00 93.19 93 PRO A O 1
ATOM 698 N N . GLY A 1 94 ? -11.836 -12.711 3.693 1.00 93.12 94 GLY A N 1
ATOM 699 C CA . GLY A 1 94 ? -13.058 -11.919 3.823 1.00 93.12 94 GLY A CA 1
ATOM 700 C C . GLY A 1 94 ? -13.285 -10.845 2.765 1.00 93.12 94 GLY A C 1
ATOM 701 O O . GLY A 1 94 ? -14.335 -10.214 2.822 1.00 93.12 94 GLY A O 1
ATOM 702 N N . ASN A 1 95 ? -12.375 -10.620 1.815 1.00 97.31 95 ASN A N 1
ATOM 703 C CA . ASN A 1 95 ? -12.479 -9.535 0.836 1.00 97.31 95 ASN A CA 1
ATOM 704 C C . ASN A 1 95 ? -13.836 -9.520 0.095 1.00 97.31 95 ASN A C 1
ATOM 706 O O . ASN A 1 95 ? -14.223 -10.543 -0.476 1.00 97.31 95 ASN A O 1
ATOM 710 N N . PRO A 1 96 ? -14.562 -8.382 0.082 1.00 97.06 96 PRO A N 1
ATOM 711 C CA . PRO A 1 96 ? -15.881 -8.307 -0.539 1.00 97.06 96 PRO A CA 1
ATOM 712 C C . PRO A 1 96 ? -15.844 -8.130 -2.066 1.00 97.06 96 PRO A C 1
ATOM 714 O O . PRO A 1 96 ? -16.900 -8.161 -2.697 1.00 97.06 96 PRO A O 1
ATOM 717 N N . LEU A 1 97 ? -14.671 -7.909 -2.669 1.00 98.25 97 LEU A N 1
ATOM 718 C CA . LEU A 1 97 ? -14.532 -7.624 -4.097 1.00 98.25 97 LEU A CA 1
ATOM 719 C C . LEU A 1 97 ? -13.843 -8.766 -4.856 1.00 98.25 97 LEU A C 1
ATOM 721 O O . LEU A 1 97 ? -12.933 -9.408 -4.323 1.00 98.25 97 LEU A O 1
ATOM 725 N N . PRO A 1 98 ? -14.241 -9.022 -6.119 1.00 97.94 98 PRO A N 1
ATOM 726 C CA . PRO A 1 98 ? -13.498 -9.922 -6.988 1.00 97.94 98 PRO A CA 1
ATOM 727 C C . PRO A 1 98 ? -12.137 -9.319 -7.346 1.00 97.94 98 PRO A C 1
ATOM 729 O O . PRO A 1 98 ? -11.920 -8.112 -7.239 1.00 97.94 98 PRO A O 1
ATOM 732 N N . GLN A 1 99 ? -11.219 -10.169 -7.805 1.00 97.69 99 GLN A N 1
ATOM 733 C CA . GLN A 1 99 ? -9.936 -9.687 -8.298 1.00 97.69 99 GLN A CA 1
ATOM 734 C C . GLN A 1 99 ? -10.116 -8.940 -9.630 1.00 97.69 99 GLN A C 1
ATOM 736 O O . GLN A 1 99 ? -10.698 -9.494 -10.561 1.00 97.69 99 GLN A O 1
ATOM 741 N N . ASP A 1 100 ? -9.576 -7.724 -9.732 1.00 98.06 100 ASP A N 1
ATOM 742 C CA . ASP A 1 100 ? -9.550 -6.911 -10.955 1.00 98.06 100 ASP A CA 1
ATOM 743 C C . ASP A 1 100 ? -8.237 -6.114 -11.020 1.00 98.06 100 ASP A C 1
ATOM 745 O O . ASP A 1 100 ? -8.037 -5.124 -10.318 1.00 98.06 100 ASP A O 1
ATOM 749 N N . VAL A 1 101 ? -7.307 -6.578 -11.853 1.00 96.75 101 VAL A N 1
ATOM 750 C CA . VAL A 1 101 ? -5.947 -6.021 -11.940 1.00 96.75 101 VAL A CA 1
ATOM 751 C C . VAL A 1 101 ? -5.937 -4.644 -12.587 1.00 96.75 101 VAL A C 1
ATOM 753 O O . VAL A 1 101 ? -5.158 -3.779 -12.189 1.00 96.75 101 VAL A O 1
ATOM 756 N N . GLU A 1 102 ? -6.780 -4.432 -13.595 1.00 97.75 102 GLU A N 1
ATOM 757 C CA . GLU A 1 102 ? -6.829 -3.156 -14.303 1.00 97.75 102 GLU A CA 1
ATOM 758 C C . GLU A 1 102 ? -7.408 -2.081 -13.394 1.00 97.75 102 GLU A C 1
ATOM 760 O O . GLU A 1 102 ? -6.803 -1.015 -13.247 1.00 97.75 102 GLU A O 1
ATOM 765 N N . LYS A 1 103 ? -8.505 -2.400 -12.696 1.00 98.44 103 LYS A N 1
ATOM 766 C CA . LYS A 1 103 ? -9.097 -1.487 -11.720 1.00 98.44 103 LYS A CA 1
ATOM 767 C C . LYS A 1 103 ? -8.172 -1.234 -10.534 1.00 98.44 103 LYS A C 1
ATOM 769 O O . LYS A 1 103 ? -8.045 -0.093 -10.095 1.00 98.44 103 LYS A O 1
ATOM 774 N N . ALA A 1 104 ? -7.486 -2.263 -10.036 1.00 98.38 104 ALA A N 1
ATOM 775 C CA . ALA A 1 104 ? -6.490 -2.097 -8.983 1.00 98.38 104 ALA A CA 1
ATOM 776 C C . ALA A 1 104 ? -5.366 -1.138 -9.406 1.00 98.38 104 ALA A C 1
ATOM 778 O O . ALA A 1 104 ? -5.020 -0.239 -8.643 1.00 98.38 104 ALA A O 1
ATOM 779 N N . ARG A 1 105 ? -4.845 -1.262 -10.634 1.00 98.31 105 ARG A N 1
ATOM 780 C CA . ARG A 1 105 ? -3.822 -0.351 -11.173 1.00 98.31 105 ARG A CA 1
ATOM 781 C C . ARG A 1 105 ? -4.309 1.094 -11.227 1.00 98.31 105 ARG A C 1
ATOM 783 O O . ARG A 1 105 ? -3.596 1.980 -10.762 1.00 98.31 105 ARG A O 1
ATOM 790 N N . GLU A 1 106 ? -5.507 1.316 -11.770 1.00 98.25 106 GLU A N 1
ATOM 791 C CA . GLU A 1 106 ? -6.135 2.643 -11.868 1.00 98.25 106 GLU A CA 1
ATOM 792 C C . GLU A 1 106 ? -6.245 3.319 -10.496 1.00 98.25 106 GLU A C 1
ATOM 794 O O . GLU A 1 106 ? -6.025 4.519 -10.378 1.00 98.25 106 GLU A O 1
ATOM 799 N N . LEU A 1 107 ? -6.560 2.543 -9.458 1.00 98.44 107 LEU A N 1
ATOM 800 C CA . LEU A 1 107 ? -6.795 3.047 -8.109 1.00 98.44 107 LEU A CA 1
ATOM 801 C C . LEU A 1 107 ? -5.519 3.183 -7.259 1.00 98.44 107 LEU A C 1
ATOM 803 O O . LEU A 1 107 ? -5.461 4.051 -6.390 1.00 98.44 107 LEU A O 1
ATOM 807 N N . ILE A 1 108 ? -4.499 2.347 -7.485 1.00 98.31 108 ILE A N 1
ATOM 808 C CA . ILE A 1 108 ? -3.237 2.372 -6.723 1.00 98.31 108 ILE A CA 1
ATOM 809 C C . ILE A 1 108 ? -2.268 3.426 -7.276 1.00 98.31 108 ILE A C 1
ATOM 811 O O . ILE A 1 108 ? -1.589 4.095 -6.494 1.00 98.31 108 ILE A O 1
ATOM 815 N N . LEU A 1 109 ? -2.192 3.597 -8.602 1.00 98.31 109 LEU A N 1
ATOM 816 C CA . LEU A 1 109 ? -1.227 4.508 -9.231 1.00 98.31 109 LEU A CA 1
ATOM 817 C C . LEU A 1 109 ? -1.329 5.962 -8.726 1.00 98.31 109 LEU A C 1
ATOM 819 O O . LEU A 1 109 ? -0.283 6.513 -8.382 1.00 98.31 109 LEU A O 1
ATOM 823 N N . PRO A 1 110 ? -2.525 6.570 -8.575 1.00 97.62 110 PRO A N 1
ATOM 824 C CA . PRO A 1 110 ? -2.644 7.927 -8.043 1.00 97.62 110 PRO A CA 1
ATOM 825 C C . PRO A 1 110 ? -2.018 8.099 -6.656 1.00 97.62 110 PRO A C 1
ATOM 827 O O . PRO A 1 110 ? -1.438 9.141 -6.371 1.00 97.62 110 PRO A O 1
ATOM 830 N N . MET A 1 111 ? -2.085 7.074 -5.800 1.00 96.25 111 MET A N 1
ATOM 831 C CA . MET A 1 111 ? -1.461 7.107 -4.474 1.00 96.25 111 MET A CA 1
ATOM 832 C C . MET A 1 111 ? 0.068 7.070 -4.570 1.00 96.25 111 MET A C 1
ATOM 834 O O . MET A 1 111 ? 0.755 7.807 -3.863 1.00 96.25 111 MET A O 1
ATOM 838 N N . ALA A 1 112 ? 0.610 6.265 -5.488 1.00 97.25 112 ALA A N 1
ATOM 839 C CA . ALA A 1 112 ? 2.046 6.230 -5.756 1.00 97.25 112 ALA A CA 1
ATOM 840 C C . ALA A 1 112 ? 2.548 7.583 -6.292 1.00 97.25 112 ALA A C 1
ATOM 842 O O . ALA A 1 112 ? 3.549 8.124 -5.822 1.00 97.25 112 ALA A O 1
ATOM 843 N N . GLU A 1 113 ? 1.812 8.173 -7.235 1.00 97.19 113 GLU A N 1
ATOM 844 C CA . GLU A 1 113 ? 2.130 9.473 -7.832 1.00 97.19 113 GLU A CA 1
ATOM 845 C C . GLU A 1 113 ? 1.924 10.650 -6.872 1.00 97.19 113 GLU A C 1
ATOM 847 O O . GLU A 1 113 ? 2.580 11.684 -7.030 1.00 97.19 113 GLU A O 1
ATOM 852 N N . ALA A 1 114 ? 1.079 10.494 -5.848 1.00 94.81 114 ALA A N 1
ATOM 853 C CA . ALA A 1 114 ? 0.936 11.438 -4.742 1.00 94.81 114 ALA A CA 1
ATOM 854 C C . ALA A 1 114 ? 2.127 11.421 -3.767 1.00 94.81 114 ALA A C 1
ATOM 856 O O . ALA A 1 114 ? 2.209 12.293 -2.909 1.00 94.81 114 ALA A O 1
ATOM 857 N N . GLY A 1 115 ? 3.076 10.491 -3.930 1.00 94.19 115 GLY A N 1
ATOM 858 C CA . GLY A 1 115 ? 4.306 10.420 -3.139 1.00 94.19 115 GLY A CA 1
ATOM 859 C C . GLY A 1 115 ? 4.392 9.213 -2.205 1.00 94.19 115 GLY A C 1
ATOM 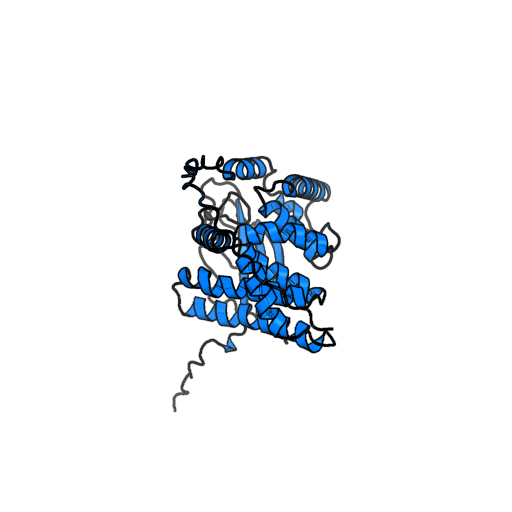860 O O . GLY A 1 115 ? 5.437 9.007 -1.590 1.00 94.19 115 GLY A O 1
ATOM 861 N N . TYR A 1 116 ? 3.352 8.377 -2.121 1.00 93.38 116 TYR A N 1
ATOM 862 C CA . TYR A 1 116 ? 3.368 7.207 -1.245 1.00 93.38 116 TYR A CA 1
ATOM 863 C C . TYR A 1 116 ? 4.193 6.066 -1.852 1.00 93.38 116 TYR A C 1
ATOM 865 O O . TYR A 1 116 ? 3.698 5.215 -2.596 1.00 93.38 116 TYR A O 1
ATOM 873 N N . LEU A 1 117 ? 5.480 6.044 -1.513 1.00 93.62 117 LEU A N 1
ATOM 874 C CA . LEU A 1 117 ? 6.474 5.138 -2.090 1.00 93.62 117 LEU A CA 1
ATOM 875 C C . LEU A 1 117 ? 6.088 3.638 -2.067 1.00 93.62 117 LEU A C 1
ATOM 877 O O . LEU A 1 117 ? 6.306 2.973 -3.086 1.00 93.62 117 LEU A O 1
ATOM 881 N N . PRO A 1 118 ? 5.488 3.075 -0.994 1.00 92.88 118 PRO A N 1
ATOM 882 C CA . PRO A 1 118 ? 5.089 1.663 -0.974 1.00 92.88 118 PRO A CA 1
ATOM 883 C C . PRO A 1 118 ? 4.102 1.261 -2.080 1.00 92.88 118 PRO A C 1
ATOM 885 O O . PRO A 1 118 ? 4.144 0.119 -2.537 1.00 92.88 118 PRO A O 1
ATOM 888 N N . ALA A 1 119 ? 3.273 2.183 -2.583 1.00 96.06 119 ALA A N 1
ATOM 889 C CA . ALA A 1 119 ? 2.328 1.871 -3.655 1.00 96.06 119 ALA A CA 1
ATOM 890 C C . ALA A 1 119 ? 3.025 1.454 -4.967 1.00 96.06 119 ALA A C 1
ATOM 892 O O . ALA A 1 119 ? 2.482 0.637 -5.709 1.00 96.06 119 ALA A O 1
ATOM 893 N N . PHE A 1 120 ? 4.253 1.919 -5.244 1.00 98.06 120 PHE A N 1
ATOM 894 C CA . PHE A 1 120 ? 5.021 1.422 -6.397 1.00 98.06 120 PHE A CA 1
ATOM 895 C C . PHE A 1 120 ? 5.435 -0.044 -6.240 1.00 98.06 120 PHE A C 1
ATOM 897 O O . PHE A 1 120 ? 5.391 -0.806 -7.210 1.00 98.06 120 PHE A O 1
ATOM 904 N N . ALA A 1 121 ? 5.810 -0.460 -5.028 1.00 96.31 121 ALA A N 1
ATOM 905 C CA . ALA A 1 121 ? 6.094 -1.863 -4.751 1.00 96.31 121 ALA A CA 1
ATOM 906 C C . ALA A 1 121 ? 4.821 -2.710 -4.895 1.00 96.31 121 ALA A C 1
ATOM 908 O O . ALA A 1 121 ? 4.855 -3.774 -5.508 1.00 96.31 121 ALA A O 1
ATOM 909 N N . ASP A 1 122 ? 3.676 -2.204 -4.433 1.00 96.75 122 ASP A N 1
ATOM 910 C CA . ASP A 1 122 ? 2.386 -2.877 -4.593 1.00 96.75 122 ASP A CA 1
ATOM 911 C C . ASP A 1 122 ? 1.984 -3.080 -6.057 1.00 96.75 122 ASP A C 1
ATOM 913 O O . ASP A 1 122 ? 1.539 -4.176 -6.417 1.00 96.75 122 ASP A O 1
ATOM 917 N N . LEU A 1 123 ? 2.206 -2.075 -6.913 1.00 98.31 123 LEU A N 1
ATOM 918 C CA . LEU A 1 123 ? 2.040 -2.206 -8.362 1.00 98.31 123 LEU A CA 1
ATOM 919 C C . LEU A 1 123 ? 2.957 -3.303 -8.918 1.00 98.31 123 LEU A C 1
ATOM 921 O O . LEU A 1 123 ? 2.490 -4.189 -9.630 1.00 98.31 123 LEU A O 1
ATOM 925 N N . ALA A 1 124 ? 4.243 -3.313 -8.557 1.00 97.94 124 ALA A N 1
ATOM 926 C CA . ALA A 1 124 ? 5.178 -4.338 -9.023 1.00 97.94 124 ALA A CA 1
ATOM 927 C C . ALA A 1 124 ? 4.738 -5.762 -8.633 1.00 97.94 124 ALA A C 1
ATOM 929 O O . ALA A 1 124 ? 4.736 -6.670 -9.465 1.00 97.94 124 ALA A O 1
ATOM 930 N N . GLU A 1 125 ? 4.336 -5.956 -7.378 1.00 96.50 125 GLU A N 1
ATOM 931 C CA . GLU A 1 125 ? 3.882 -7.241 -6.838 1.00 96.50 125 GLU A CA 1
ATOM 932 C C . GLU A 1 125 ? 2.592 -7.731 -7.497 1.00 96.50 125 GLU A C 1
ATOM 934 O O . GLU A 1 125 ? 2.460 -8.918 -7.812 1.00 96.50 125 GLU A O 1
ATOM 939 N N . MET A 1 126 ? 1.649 -6.817 -7.731 1.00 96.94 126 MET A N 1
ATOM 940 C CA . MET A 1 126 ? 0.431 -7.099 -8.479 1.00 96.94 126 MET A CA 1
ATOM 941 C C . MET A 1 126 ? 0.765 -7.574 -9.898 1.00 96.94 126 MET A C 1
ATOM 943 O O . MET A 1 126 ? 0.348 -8.660 -10.295 1.00 96.94 126 MET A O 1
ATOM 947 N N . GLU A 1 127 ? 1.568 -6.823 -10.652 1.00 97.31 127 GLU A N 1
ATOM 948 C CA . GLU A 1 127 ? 1.906 -7.181 -12.034 1.00 97.31 127 GLU A CA 1
ATOM 949 C C . GLU A 1 127 ? 2.695 -8.494 -12.123 1.00 97.31 127 GLU A C 1
ATOM 951 O O . GLU A 1 127 ? 2.462 -9.307 -13.022 1.00 97.31 127 GLU A O 1
ATOM 956 N N . MET A 1 128 ? 3.590 -8.756 -11.161 1.00 95.56 128 MET A N 1
ATOM 957 C CA . MET A 1 128 ? 4.304 -10.032 -11.066 1.00 95.56 128 MET A CA 1
ATOM 958 C C . MET A 1 128 ? 3.343 -11.211 -10.928 1.00 95.56 128 MET A C 1
ATOM 960 O O . MET A 1 128 ? 3.509 -12.220 -11.618 1.00 95.56 128 MET A O 1
ATOM 964 N N . ARG A 1 129 ? 2.341 -11.091 -10.050 1.00 93.19 129 ARG A N 1
ATOM 965 C CA . ARG A 1 129 ? 1.349 -12.144 -9.798 1.00 93.19 129 ARG A CA 1
ATOM 966 C C . ARG A 1 129 ? 0.576 -12.527 -11.059 1.00 93.19 129 ARG A C 1
ATOM 968 O O . ARG A 1 129 ? 0.233 -13.693 -11.232 1.00 93.19 129 ARG A O 1
ATOM 975 N N . HIS A 1 130 ? 0.346 -11.557 -11.937 1.00 93.00 130 HIS A N 1
ATOM 976 C CA . HIS A 1 130 ? -0.371 -11.734 -13.198 1.00 93.00 130 HIS A CA 1
ATOM 977 C C . HIS A 1 130 ? 0.550 -11.966 -14.401 1.00 93.00 130 HIS A C 1
ATOM 979 O O . HIS A 1 130 ? 0.098 -11.923 -15.540 1.00 93.00 130 HIS A O 1
ATOM 985 N N . ALA A 1 131 ? 1.834 -12.250 -14.156 1.00 93.56 131 ALA A N 1
ATOM 986 C CA . ALA A 1 131 ? 2.848 -12.492 -15.181 1.00 93.56 131 ALA A CA 1
ATOM 987 C C . ALA A 1 131 ? 3.013 -11.343 -16.201 1.00 93.56 131 ALA A C 1
ATOM 989 O O . ALA A 1 131 ? 3.570 -11.546 -17.282 1.00 93.56 131 ALA A O 1
ATOM 990 N N . ASN A 1 132 ? 2.630 -10.116 -15.834 1.00 95.31 132 ASN A N 1
ATOM 991 C CA . ASN A 1 132 ? 2.845 -8.903 -16.621 1.00 95.31 132 ASN A CA 1
ATOM 992 C C . ASN A 1 132 ? 4.288 -8.421 -16.441 1.00 95.31 132 ASN A C 1
ATOM 994 O O . ASN A 1 132 ? 4.565 -7.388 -15.835 1.00 95.31 132 ASN A O 1
ATOM 998 N N . ALA A 1 133 ? 5.240 -9.204 -16.949 1.00 95.56 133 ALA A N 1
ATOM 999 C CA . ALA A 1 133 ? 6.660 -9.041 -16.653 1.00 95.56 133 ALA A CA 1
ATOM 1000 C C . ALA A 1 133 ? 7.210 -7.638 -16.929 1.00 95.56 133 ALA A C 1
ATOM 1002 O O . ALA A 1 133 ? 8.056 -7.158 -16.173 1.00 95.56 133 ALA A O 1
ATOM 1003 N N . ARG A 1 134 ? 6.755 -6.996 -18.015 1.00 96.12 134 ARG A N 1
ATOM 1004 C CA . ARG A 1 134 ? 7.233 -5.662 -18.385 1.00 96.12 134 ARG A CA 1
ATOM 1005 C C . ARG A 1 134 ? 6.826 -4.614 -17.356 1.00 96.12 134 ARG A C 1
ATOM 1007 O O . ARG A 1 134 ? 7.699 -3.930 -16.831 1.00 96.12 134 ARG A O 1
ATOM 1014 N N . GLU A 1 135 ? 5.539 -4.564 -17.023 1.00 97.38 135 GLU A N 1
ATOM 1015 C CA . GLU A 1 135 ? 5.006 -3.649 -16.011 1.00 97.38 135 GLU A CA 1
ATOM 1016 C C . GLU A 1 135 ? 5.580 -3.953 -14.625 1.00 97.38 135 GLU A C 1
ATOM 1018 O O . GLU A 1 135 ? 6.041 -3.048 -13.936 1.00 97.38 135 GLU A O 1
ATOM 1023 N N . ALA A 1 136 ? 5.678 -5.231 -14.250 1.00 97.44 136 ALA A N 1
ATOM 1024 C CA . ALA A 1 136 ? 6.302 -5.640 -12.995 1.00 97.44 136 ALA A CA 1
ATOM 1025 C C . ALA A 1 136 ? 7.734 -5.101 -12.856 1.00 97.44 136 ALA A C 1
ATOM 1027 O O . ALA A 1 136 ? 8.109 -4.562 -11.812 1.00 97.44 136 ALA A O 1
ATOM 1028 N N . MET A 1 137 ? 8.535 -5.216 -13.921 1.00 97.94 137 MET A N 1
ATOM 1029 C CA . MET A 1 137 ? 9.902 -4.698 -13.951 1.00 97.94 137 MET A CA 1
ATOM 1030 C C . MET A 1 137 ? 9.941 -3.176 -13.936 1.00 97.94 137 MET A C 1
ATOM 1032 O O . MET A 1 137 ? 10.727 -2.625 -13.169 1.00 97.94 137 MET A O 1
ATOM 1036 N N . LYS A 1 138 ? 9.085 -2.501 -14.710 1.00 98.06 138 LYS A N 1
ATOM 1037 C CA . LYS A 1 138 ? 8.967 -1.038 -14.689 1.00 98.06 138 LYS A CA 1
ATOM 1038 C C . LYS A 1 138 ? 8.718 -0.536 -13.265 1.00 98.06 138 LYS A C 1
ATOM 1040 O O . LYS A 1 138 ? 9.533 0.222 -12.747 1.00 98.06 138 LY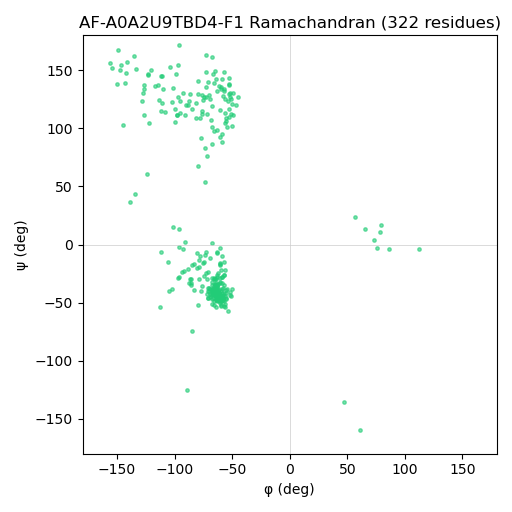S A O 1
ATOM 1045 N N . TRP A 1 139 ? 7.662 -1.010 -12.604 1.00 98.50 139 TRP A N 1
ATOM 1046 C CA . TRP A 1 139 ? 7.313 -0.557 -11.253 1.00 98.50 139 TRP A CA 1
ATOM 1047 C C . TRP A 1 139 ? 8.364 -0.938 -10.209 1.00 98.50 139 TRP A C 1
ATOM 1049 O O . TRP A 1 139 ? 8.663 -0.134 -9.330 1.00 98.50 139 TRP A O 1
ATOM 1059 N N . THR A 1 140 ? 9.010 -2.102 -10.355 1.00 98.06 140 THR A N 1
ATOM 1060 C CA . THR A 1 140 ? 10.152 -2.482 -9.507 1.00 98.06 140 THR A CA 1
ATOM 1061 C C . THR A 1 140 ? 11.294 -1.473 -9.633 1.00 98.06 140 THR A C 1
ATOM 1063 O O . THR A 1 140 ? 11.829 -1.032 -8.623 1.00 98.06 140 THR A O 1
ATOM 1066 N N . GLN A 1 141 ? 11.682 -1.089 -10.854 1.00 98.06 141 GLN A N 1
ATOM 1067 C CA . GLN A 1 141 ? 12.773 -0.129 -11.053 1.00 98.06 141 GLN A CA 1
ATOM 1068 C C . GLN A 1 141 ? 12.412 1.270 -10.552 1.00 98.06 141 GLN A C 1
ATOM 1070 O O . GLN A 1 141 ? 13.252 1.912 -9.931 1.00 98.06 141 GLN A O 1
ATOM 1075 N N . VAL A 1 142 ? 11.174 1.724 -10.780 1.00 98.19 142 VAL A N 1
ATOM 1076 C CA . VAL A 1 142 ? 10.682 3.015 -10.271 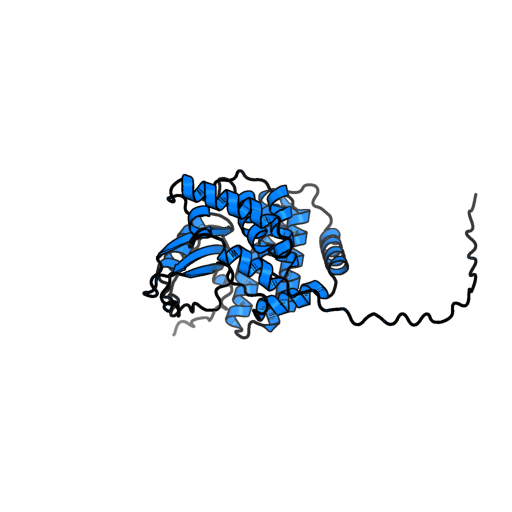1.00 98.19 142 VAL A CA 1
ATOM 1077 C C . VAL A 1 142 ? 10.740 3.049 -8.743 1.00 98.19 142 VAL A C 1
ATOM 1079 O O . VAL A 1 142 ? 11.306 3.979 -8.172 1.00 98.19 142 VAL A O 1
ATOM 1082 N N . TYR A 1 143 ? 10.230 2.007 -8.079 1.00 97.50 143 TYR A N 1
ATOM 1083 C CA . TYR A 1 143 ? 10.310 1.875 -6.625 1.00 97.50 143 TYR A CA 1
ATOM 1084 C C . TYR A 1 143 ? 11.763 1.916 -6.133 1.00 97.50 143 TYR A C 1
ATOM 1086 O O . TYR A 1 143 ? 12.105 2.736 -5.286 1.00 97.50 143 TYR A O 1
ATOM 1094 N N . LEU A 1 144 ? 12.637 1.071 -6.691 1.00 95.81 144 LEU A N 1
ATOM 1095 C CA . LEU A 1 144 ? 14.037 0.986 -6.262 1.00 95.81 144 LEU A CA 1
ATOM 1096 C C . LEU A 1 144 ? 14.809 2.285 -6.502 1.00 95.81 144 LEU A C 1
ATOM 1098 O O . LEU A 1 144 ? 15.648 2.642 -5.678 1.00 95.81 144 LEU A O 1
ATOM 1102 N N . HIS A 1 145 ? 14.511 2.995 -7.592 1.00 96.19 145 HIS A N 1
ATOM 1103 C CA . HIS A 1 145 ? 15.078 4.309 -7.866 1.00 96.19 145 HIS A CA 1
ATOM 1104 C C . HIS A 1 145 ? 14.732 5.293 -6.745 1.00 96.19 145 HIS A C 1
ATOM 1106 O O . HIS A 1 145 ? 15.635 5.872 -6.154 1.00 96.19 145 HIS A O 1
ATOM 1112 N N . PHE A 1 146 ? 13.457 5.430 -6.374 1.00 95.75 146 PHE A N 1
ATOM 1113 C CA . PHE A 1 146 ? 13.069 6.368 -5.316 1.00 95.75 146 PHE A CA 1
ATOM 1114 C C . PHE A 1 146 ? 13.477 5.921 -3.909 1.00 95.75 146 PHE A C 1
ATOM 1116 O O . PHE A 1 146 ? 13.791 6.767 -3.075 1.00 95.75 146 PHE A O 1
ATOM 1123 N N . VAL A 1 147 ? 13.561 4.617 -3.632 1.00 92.44 147 VAL A N 1
ATOM 1124 C CA . VAL A 1 147 ? 14.179 4.151 -2.380 1.00 92.44 147 VAL A CA 1
ATOM 1125 C C . VAL A 1 147 ? 15.647 4.590 -2.307 1.00 92.44 147 VAL A C 1
ATOM 1127 O O . VAL A 1 147 ? 16.119 5.027 -1.259 1.00 92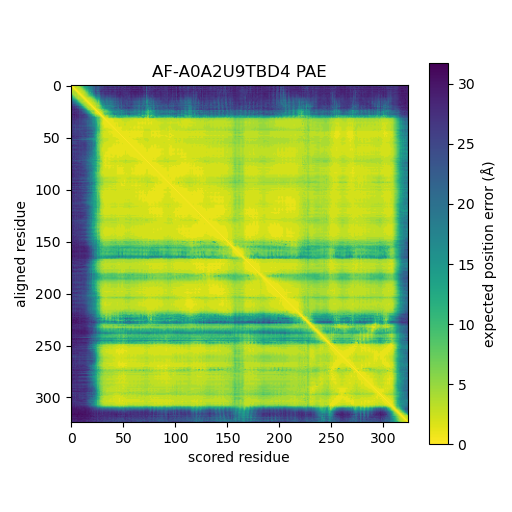.44 147 VAL A O 1
ATOM 1130 N N . GLN A 1 148 ? 16.379 4.486 -3.416 1.00 91.44 148 GLN A N 1
ATOM 1131 C CA . GLN A 1 148 ? 17.785 4.867 -3.463 1.00 91.44 148 GLN A CA 1
ATOM 1132 C C . GLN A 1 148 ? 17.991 6.385 -3.392 1.00 91.44 148 GLN A C 1
ATOM 1134 O O . GLN A 1 148 ? 18.864 6.822 -2.649 1.00 91.44 148 GLN A O 1
ATOM 1139 N N . GLU A 1 149 ? 17.225 7.157 -4.160 1.00 91.31 149 GLU A N 1
ATOM 1140 C CA . GLU A 1 149 ? 17.433 8.602 -4.317 1.00 91.31 149 GLU A CA 1
ATOM 1141 C C . GLU A 1 149 ? 16.753 9.438 -3.231 1.00 91.31 149 GLU A C 1
ATOM 1143 O O . GLU A 1 149 ? 17.239 10.515 -2.921 1.00 91.31 149 GLU A O 1
ATOM 1148 N N . VAL A 1 150 ? 15.632 8.970 -2.668 1.00 90.12 150 VAL A N 1
ATOM 1149 C CA . VAL A 1 150 ? 14.824 9.753 -1.717 1.00 90.12 150 VAL A CA 1
ATOM 1150 C C . VAL A 1 150 ? 14.874 9.146 -0.320 1.00 90.12 150 VAL A C 1
ATOM 1152 O O . VAL A 1 150 ? 15.219 9.822 0.644 1.00 90.12 150 VAL A O 1
ATOM 1155 N N . GLN A 1 151 ? 14.550 7.857 -0.172 1.00 82.38 151 GLN A N 1
ATOM 1156 C CA . GLN A 1 151 ? 14.437 7.245 1.160 1.00 82.38 151 GLN A CA 1
ATOM 1157 C C . GLN A 1 151 ? 15.788 7.146 1.889 1.00 82.38 151 GLN A C 1
ATOM 1159 O O . GLN A 1 151 ? 15.834 7.210 3.118 1.00 82.38 151 GLN A O 1
ATOM 1164 N N . ALA A 1 152 ? 16.896 7.026 1.151 1.00 82.19 152 ALA A N 1
ATOM 1165 C CA . ALA A 1 152 ? 18.239 6.929 1.722 1.00 82.19 152 ALA A CA 1
ATOM 1166 C C . ALA A 1 152 ? 18.650 8.146 2.578 1.00 82.19 152 ALA A C 1
ATOM 1168 O O . ALA A 1 152 ? 19.528 7.989 3.436 1.00 82.19 152 ALA A O 1
ATOM 1169 N N . ASP A 1 153 ? 18.002 9.297 2.369 1.00 86.31 153 ASP A N 1
ATOM 1170 C CA . ASP A 1 153 ? 18.225 10.542 3.111 1.00 86.31 153 ASP A CA 1
ATOM 1171 C C . ASP A 1 153 ? 17.539 10.562 4.487 1.00 86.31 153 ASP A C 1
ATOM 1173 O O . ASP A 1 153 ? 17.921 11.355 5.342 1.00 86.31 153 ASP A O 1
ATOM 1177 N N . TYR A 1 154 ? 16.536 9.704 4.714 1.00 81.88 154 TYR A N 1
ATOM 1178 C CA . TYR A 1 154 ? 15.709 9.713 5.934 1.00 81.88 154 TYR A CA 1
ATOM 1179 C C . TYR A 1 154 ? 16.006 8.580 6.906 1.00 81.88 154 TYR A C 1
ATOM 1181 O O . TYR A 1 154 ? 15.567 8.612 8.054 1.00 81.88 154 TYR A O 1
ATOM 1189 N N . VAL A 1 155 ? 16.715 7.555 6.450 1.00 80.31 155 VAL A N 1
ATOM 1190 C CA . VAL A 1 155 ? 17.208 6.511 7.339 1.00 80.31 155 VAL A CA 1
ATOM 1191 C C . VAL A 1 155 ? 18.555 6.999 7.856 1.00 80.31 155 VAL A C 1
ATOM 1193 O O . VAL A 1 155 ? 19.434 7.293 7.055 1.00 80.31 155 VAL A O 1
ATOM 1196 N N . ASP A 1 156 ? 18.750 7.106 9.164 1.00 79.44 156 ASP A N 1
ATOM 1197 C CA . ASP A 1 156 ? 20.066 7.442 9.735 1.00 79.44 156 ASP A CA 1
ATOM 1198 C C . ASP A 1 156 ? 20.818 6.187 10.188 1.00 79.44 156 ASP A C 1
ATOM 1200 O O . ASP A 1 156 ? 22.048 6.130 10.118 1.00 79.44 156 ASP A O 1
ATOM 1204 N N . ASP A 1 157 ? 20.082 5.145 10.578 1.00 79.19 157 ASP A N 1
ATOM 1205 C CA . ASP A 1 157 ? 20.649 3.889 11.047 1.00 79.19 157 ASP A CA 1
ATOM 1206 C C . ASP A 1 157 ? 21.213 3.045 9.889 1.00 79.19 157 ASP A C 1
ATOM 1208 O O . ASP A 1 157 ? 20.535 2.718 8.910 1.00 79.19 157 ASP A O 1
ATOM 1212 N N . ALA A 1 158 ? 22.490 2.678 10.001 1.00 73.50 158 ALA A N 1
ATOM 1213 C CA . ALA A 1 158 ? 23.179 1.852 9.019 1.00 73.50 158 ALA A CA 1
ATOM 1214 C C . ALA A 1 158 ? 22.593 0.433 8.947 1.00 73.50 158 ALA A C 1
ATOM 1216 O O . ALA A 1 158 ? 22.543 -0.142 7.853 1.00 73.50 158 ALA A O 1
ATOM 1217 N N . ASP A 1 159 ? 22.126 -0.110 10.075 1.00 67.12 159 ASP A N 1
ATOM 1218 C CA . ASP A 1 159 ? 21.516 -1.437 10.125 1.00 67.12 159 ASP A CA 1
ATOM 1219 C C . ASP A 1 159 ? 20.136 -1.422 9.462 1.00 67.12 159 ASP A C 1
ATOM 1221 O O . ASP A 1 159 ? 19.844 -2.295 8.639 1.00 67.12 159 ASP A O 1
ATOM 1225 N N . GLU A 1 160 ? 19.326 -0.390 9.711 1.00 71.12 160 GLU A N 1
ATOM 1226 C CA . GLU A 1 160 ? 18.067 -0.174 8.998 1.00 71.12 160 GLU A CA 1
ATOM 1227 C C . GLU A 1 160 ? 18.280 0.039 7.488 1.00 71.12 160 GLU A C 1
ATOM 1229 O O . GLU A 1 160 ? 17.620 -0.623 6.680 1.00 71.12 160 GLU A O 1
ATOM 1234 N N . LYS A 1 161 ? 19.254 0.868 7.072 1.00 72.38 161 LYS A N 1
ATOM 1235 C CA . LYS A 1 161 ? 19.612 1.035 5.645 1.00 72.38 161 LYS A CA 1
ATOM 1236 C C . LYS A 1 161 ? 19.948 -0.297 5.003 1.00 72.38 161 LYS A C 1
ATOM 1238 O O . LYS A 1 161 ? 19.513 -0.598 3.887 1.00 72.38 161 LYS A O 1
ATOM 1243 N N . HIS A 1 162 ? 20.769 -1.087 5.685 1.00 67.94 162 HIS A N 1
ATOM 1244 C CA . HIS A 1 162 ? 21.199 -2.381 5.192 1.00 67.94 162 HIS A CA 1
ATOM 1245 C C . HIS A 1 162 ? 20.038 -3.372 5.127 1.00 67.94 162 HIS A C 1
ATOM 1247 O O . HIS A 1 162 ? 19.894 -4.074 4.125 1.00 67.94 162 HIS A O 1
ATOM 1253 N N . PHE A 1 163 ? 19.171 -3.398 6.138 1.00 69.19 163 PHE A N 1
ATOM 1254 C CA . PHE A 1 163 ? 17.973 -4.230 6.153 1.00 69.19 163 PHE A CA 1
ATOM 1255 C C . PHE A 1 163 ? 17.034 -3.877 4.997 1.00 69.19 163 PHE A C 1
ATOM 1257 O O . PHE A 1 163 ? 16.682 -4.759 4.214 1.00 69.19 163 PHE A O 1
ATOM 1264 N N . GLN A 1 164 ? 16.708 -2.595 4.811 1.00 69.31 164 GLN A N 1
ATOM 1265 C CA . GLN A 1 164 ? 15.840 -2.148 3.720 1.00 69.31 164 GLN A CA 1
ATOM 1266 C C . GLN A 1 164 ? 16.425 -2.514 2.344 1.00 69.31 164 GLN A C 1
ATOM 1268 O O . GLN A 1 164 ? 15.726 -3.073 1.495 1.00 69.31 164 GLN A O 1
ATOM 1273 N N . ARG A 1 165 ? 17.735 -2.306 2.137 1.00 68.25 165 ARG A N 1
ATOM 1274 C CA . ARG A 1 165 ? 18.428 -2.680 0.889 1.00 68.25 165 ARG A CA 1
ATOM 1275 C C . ARG A 1 165 ? 18.447 -4.192 0.643 1.00 68.25 165 ARG A C 1
ATOM 1277 O O . ARG A 1 165 ? 18.251 -4.640 -0.492 1.00 68.25 165 ARG A O 1
ATOM 1284 N N . SER A 1 166 ? 18.715 -4.985 1.676 1.00 67.50 166 SER A N 1
ATOM 1285 C CA . SER A 1 166 ? 19.053 -6.404 1.514 1.00 67.50 166 SER A CA 1
ATOM 1286 C C . SER A 1 166 ? 17.879 -7.370 1.675 1.00 67.50 166 SER A C 1
ATOM 1288 O O . SER A 1 166 ? 17.891 -8.426 1.045 1.00 67.50 166 SER A O 1
ATOM 1290 N N . ALA A 1 167 ? 16.851 -7.021 2.451 1.00 78.31 167 ALA A N 1
ATOM 1291 C CA . ALA A 1 167 ? 15.721 -7.906 2.712 1.00 78.31 167 ALA A CA 1
ATOM 1292 C C . ALA A 1 167 ? 14.654 -7.822 1.614 1.00 78.31 167 ALA A C 1
ATOM 1294 O O . ALA A 1 167 ? 14.500 -8.731 0.794 1.00 78.31 167 ALA A O 1
ATOM 1295 N N . TYR A 1 168 ? 13.891 -6.729 1.598 1.00 84.38 168 TYR A N 1
ATOM 1296 C CA . TYR A 1 168 ? 12.732 -6.612 0.720 1.00 84.38 168 TYR A CA 1
ATOM 1297 C C . TYR A 1 168 ? 13.141 -6.246 -0.708 1.00 84.38 168 TYR A C 1
ATOM 1299 O O . TYR A 1 168 ? 12.821 -6.980 -1.641 1.00 84.38 168 TYR A O 1
ATOM 1307 N N . ASN A 1 169 ? 13.940 -5.190 -0.876 1.00 90.38 169 ASN A N 1
ATOM 1308 C CA . ASN A 1 169 ? 14.276 -4.616 -2.183 1.00 90.38 169 ASN A CA 1
ATOM 1309 C C . ASN A 1 169 ? 15.002 -5.602 -3.105 1.00 90.38 169 ASN A C 1
ATOM 1311 O O . ASN A 1 169 ? 14.620 -5.798 -4.261 1.00 90.38 169 ASN A O 1
ATOM 1315 N N . SER A 1 170 ? 16.024 -6.276 -2.572 1.00 89.12 170 SER A N 1
ATOM 1316 C CA . SER A 1 170 ? 16.779 -7.290 -3.316 1.00 89.12 170 SER A CA 1
ATOM 1317 C C . SER A 1 170 ? 15.900 -8.483 -3.714 1.00 89.12 170 SER A C 1
ATOM 1319 O O . SER A 1 170 ? 16.022 -9.007 -4.822 1.00 89.12 170 SER A O 1
ATOM 1321 N N . HIS A 1 171 ? 14.981 -8.901 -2.840 1.00 89.94 171 HIS A N 1
ATOM 1322 C CA . HIS A 1 171 ? 14.088 -10.026 -3.110 1.00 89.94 171 HIS A CA 1
ATOM 1323 C C . HIS A 1 171 ? 12.951 -9.663 -4.075 1.00 89.94 171 HIS A C 1
ATOM 1325 O O . HIS A 1 171 ? 12.587 -10.489 -4.914 1.00 89.94 171 HIS A O 1
ATOM 1331 N N . LEU A 1 172 ? 12.416 -8.439 -4.005 1.00 92.69 172 LEU A N 1
ATOM 1332 C CA . LEU A 1 172 ? 11.489 -7.896 -4.997 1.00 92.69 172 LEU A CA 1
ATOM 1333 C C . LEU A 1 172 ? 12.133 -7.950 -6.388 1.00 92.69 172 LEU A C 1
ATOM 1335 O O . LEU A 1 172 ? 11.601 -8.615 -7.273 1.00 92.69 172 LEU A O 1
ATOM 1339 N N . LEU A 1 173 ? 13.335 -7.383 -6.554 1.00 95.00 173 LEU A N 1
ATOM 1340 C CA . LEU A 1 173 ? 14.051 -7.423 -7.833 1.00 95.00 173 LEU A CA 1
ATOM 1341 C C . LEU A 1 173 ? 14.307 -8.851 -8.325 1.00 95.00 173 LEU A C 1
ATOM 1343 O O . LEU A 1 173 ? 14.072 -9.147 -9.496 1.00 95.00 173 LEU A O 1
ATOM 1347 N N . ALA A 1 174 ? 14.766 -9.747 -7.447 1.00 93.06 174 ALA A N 1
ATOM 1348 C CA . ALA A 1 174 ? 15.040 -11.135 -7.810 1.00 93.06 174 ALA A CA 1
ATOM 1349 C C . ALA A 1 174 ? 13.780 -11.872 -8.300 1.00 93.06 174 ALA A C 1
ATOM 1351 O O . ALA A 1 174 ? 13.838 -12.602 -9.295 1.00 93.06 174 ALA A O 1
ATOM 1352 N N . ARG A 1 175 ? 12.630 -11.664 -7.642 1.00 92.75 175 ARG A N 1
ATOM 1353 C CA . ARG A 1 175 ? 11.344 -12.228 -8.079 1.00 92.75 175 ARG A CA 1
ATOM 1354 C C . ARG A 1 175 ? 10.888 -11.623 -9.402 1.00 92.75 175 ARG A C 1
ATOM 1356 O O . ARG A 1 175 ? 10.503 -12.373 -10.299 1.00 92.75 175 ARG A O 1
ATOM 1363 N N . THR A 1 176 ? 11.026 -10.314 -9.583 1.00 95.38 176 THR A N 1
ATOM 1364 C CA . THR A 1 176 ? 10.662 -9.663 -10.844 1.00 95.38 176 THR A CA 1
ATOM 1365 C C . THR A 1 176 ? 11.550 -10.133 -11.999 1.00 95.38 176 THR A C 1
ATOM 1367 O O . THR A 1 176 ? 11.054 -10.426 -13.089 1.00 95.38 176 THR A O 1
ATOM 1370 N N . GLU A 1 177 ? 12.858 -10.306 -11.775 1.00 95.12 177 GLU A N 1
ATOM 1371 C CA . GLU A 1 177 ? 13.769 -10.891 -12.767 1.00 95.12 177 GLU A CA 1
ATOM 1372 C C . GLU A 1 177 ? 13.407 -12.344 -13.109 1.00 95.12 177 GLU A C 1
ATOM 1374 O O . GLU A 1 177 ? 13.545 -12.753 -14.267 1.00 95.12 177 GLU A O 1
ATOM 1379 N N . LEU A 1 178 ? 12.937 -13.131 -12.135 1.00 93.06 178 LEU A N 1
ATOM 1380 C CA . LEU A 1 178 ? 12.465 -14.496 -12.369 1.00 93.06 178 LEU A CA 1
ATOM 1381 C C . LEU A 1 178 ? 11.274 -14.500 -13.338 1.00 93.06 178 LEU A C 1
ATOM 1383 O O . LEU A 1 178 ? 11.304 -15.241 -14.324 1.00 93.06 178 LEU A O 1
ATOM 1387 N N . VAL A 1 179 ? 10.272 -13.648 -13.097 1.00 93.62 179 VAL A N 1
ATOM 1388 C CA . VAL A 1 179 ? 9.098 -13.483 -13.973 1.00 93.62 179 VAL A CA 1
ATOM 1389 C C . VAL A 1 179 ? 9.535 -13.012 -15.368 1.00 93.62 179 VAL A C 1
ATOM 1391 O O . VAL A 1 179 ? 9.181 -13.641 -16.370 1.00 93.62 179 VAL A O 1
ATOM 1394 N N . TRP A 1 180 ? 10.396 -11.991 -15.440 1.00 94.00 180 TRP A N 1
ATOM 1395 C CA . TRP A 1 180 ? 10.927 -11.442 -16.695 1.00 94.00 180 TRP A CA 1
ATOM 1396 C C . TRP A 1 180 ? 11.668 -12.470 -17.548 1.00 94.00 180 TRP A C 1
ATOM 1398 O O . TRP A 1 180 ? 11.444 -12.562 -18.753 1.00 94.00 180 TRP A O 1
ATOM 1408 N N . ARG A 1 181 ? 12.580 -13.243 -16.946 1.00 92.94 181 ARG A N 1
ATOM 1409 C CA . ARG A 1 181 ? 13.457 -14.154 -17.696 1.00 92.94 181 ARG A CA 1
ATOM 1410 C C . ARG A 1 181 ? 12.824 -15.513 -17.965 1.00 92.94 181 ARG A C 1
ATOM 1412 O O . ARG A 1 181 ? 13.154 -16.135 -18.972 1.00 92.94 181 ARG A O 1
ATOM 1419 N N . ARG A 1 182 ? 12.008 -16.030 -17.040 1.00 90.19 182 ARG A N 1
ATOM 1420 C CA . ARG A 1 182 ? 11.534 -17.422 -17.107 1.00 90.19 182 ARG A CA 1
ATOM 1421 C C . ARG A 1 182 ? 10.109 -17.557 -17.609 1.00 90.19 182 ARG A C 1
ATOM 1423 O O . ARG A 1 182 ? 9.854 -18.514 -18.338 1.00 90.19 182 ARG A O 1
ATOM 1430 N N . LEU A 1 183 ? 9.220 -16.642 -17.223 1.00 87.94 183 LEU A N 1
ATOM 1431 C CA . LEU A 1 183 ? 7.792 -16.750 -17.529 1.00 87.94 183 LEU A CA 1
ATOM 1432 C C . LEU A 1 183 ? 7.412 -16.042 -18.833 1.00 87.94 183 LEU A C 1
ATOM 1434 O O . LEU A 1 183 ? 6.444 -16.437 -19.470 1.00 87.94 183 LEU A O 1
ATOM 1438 N N . THR A 1 184 ? 8.209 -15.069 -19.285 1.00 84.94 184 THR A N 1
ATOM 1439 C CA . THR A 1 184 ? 7.999 -14.408 -20.582 1.00 84.94 184 THR A CA 1
ATOM 1440 C C . THR A 1 184 ? 8.937 -14.995 -21.631 1.00 84.94 184 THR A C 1
ATOM 1442 O O . THR A 1 184 ? 10.159 -14.897 -21.505 1.00 84.94 184 THR A O 1
ATOM 1445 N N . ARG A 1 185 ? 8.384 -15.633 -22.669 1.00 89.31 185 ARG A N 1
ATOM 1446 C CA . ARG A 1 185 ? 9.157 -16.178 -23.794 1.00 89.31 185 ARG A CA 1
ATOM 1447 C C . ARG A 1 185 ? 8.577 -15.692 -25.130 1.00 89.31 185 ARG A C 1
ATOM 1449 O O . ARG A 1 185 ? 7.408 -15.966 -25.383 1.00 89.31 185 ARG A O 1
ATOM 1456 N N . PRO A 1 186 ? 9.381 -15.033 -25.990 1.00 88.44 186 PRO A N 1
ATOM 1457 C CA . PRO A 1 186 ? 10.783 -14.657 -25.774 1.00 88.44 186 PRO A CA 1
ATOM 1458 C C . PRO A 1 186 ? 10.937 -13.605 -24.664 1.00 88.44 186 PRO A C 1
ATOM 1460 O O . PRO A 1 186 ? 10.069 -12.756 -24.480 1.00 88.44 186 PRO A O 1
ATOM 1463 N N . ALA A 1 187 ? 12.044 -13.668 -23.918 1.00 87.38 187 ALA A N 1
ATOM 1464 C CA . ALA A 1 187 ? 12.319 -12.690 -22.869 1.00 87.38 187 ALA A CA 1
ATOM 1465 C C . ALA A 1 187 ? 12.486 -11.293 -23.497 1.00 87.38 187 ALA A C 1
ATOM 1467 O O . ALA A 1 187 ? 13.239 -11.168 -24.474 1.00 87.38 187 ALA A O 1
ATOM 1468 N N . PRO A 1 188 ? 11.839 -10.237 -22.968 1.00 90.62 188 PRO A N 1
ATOM 1469 C CA . PRO A 1 188 ? 11.969 -8.916 -23.557 1.00 90.62 188 PRO A CA 1
ATOM 1470 C C . PRO A 1 188 ? 13.417 -8.394 -23.427 1.00 90.62 188 PRO A C 1
ATOM 1472 O O . PRO A 1 188 ? 14.125 -8.731 -22.466 1.00 90.62 188 PRO A O 1
ATOM 1475 N N . PRO A 1 189 ? 13.897 -7.568 -24.377 1.00 94.50 189 PRO A N 1
ATOM 1476 C CA . PRO A 1 189 ? 15.253 -7.025 -24.335 1.00 94.50 189 PRO A CA 1
ATOM 1477 C C . PRO A 1 189 ? 15.513 -6.198 -23.070 1.00 94.50 189 PRO A C 1
ATOM 1479 O O . PRO A 1 189 ? 14.728 -5.311 -22.743 1.00 94.50 189 PRO A O 1
ATOM 1482 N N . ARG A 1 190 ? 16.667 -6.391 -22.409 1.00 94.12 190 ARG A N 1
ATOM 1483 C CA . ARG A 1 190 ? 17.026 -5.637 -21.185 1.00 94.12 190 ARG A CA 1
ATOM 1484 C C . ARG A 1 190 ? 17.029 -4.117 -21.366 1.00 94.12 190 ARG A C 1
ATOM 1486 O O . ARG A 1 190 ? 16.807 -3.403 -20.399 1.00 94.12 190 ARG A O 1
ATOM 1493 N N . ARG A 1 191 ? 17.257 -3.612 -22.586 1.00 96.69 191 ARG A N 1
ATOM 1494 C CA . ARG A 1 191 ? 17.204 -2.166 -22.873 1.00 96.69 191 ARG A CA 1
ATOM 1495 C C . ARG A 1 191 ? 15.842 -1.541 -22.549 1.00 96.69 191 ARG A C 1
ATOM 1497 O O . ARG A 1 191 ? 15.809 -0.365 -22.213 1.00 96.69 191 ARG A O 1
ATOM 1504 N N . LEU A 1 192 ? 14.755 -2.322 -22.618 1.00 96.25 192 LEU A N 1
ATOM 1505 C CA . LEU A 1 192 ? 13.408 -1.844 -22.295 1.00 96.25 192 LEU A CA 1
ATOM 1506 C C . LEU A 1 192 ? 13.293 -1.432 -20.825 1.00 96.25 192 LEU A C 1
ATOM 1508 O O . LEU A 1 192 ? 12.615 -0.464 -20.535 1.00 96.25 192 LEU A O 1
ATOM 1512 N N . ILE A 1 193 ? 14.021 -2.099 -19.922 1.00 96.25 193 ILE A N 1
ATOM 1513 C CA . ILE A 1 193 ? 14.020 -1.784 -18.485 1.00 96.25 193 ILE A CA 1
ATOM 1514 C C . ILE A 1 193 ? 14.418 -0.322 -18.257 1.00 96.25 193 ILE A C 1
ATOM 1516 O O . ILE A 1 193 ? 13.734 0.414 -17.556 1.00 96.25 193 ILE A O 1
ATOM 1520 N N . ARG A 1 194 ? 15.518 0.102 -18.891 1.00 97.06 194 ARG A N 1
ATOM 1521 C CA . ARG A 1 194 ? 16.006 1.478 -18.793 1.00 97.06 194 ARG A CA 1
ATOM 1522 C C . ARG A 1 194 ? 15.100 2.456 -19.537 1.00 97.06 194 ARG A C 1
ATOM 1524 O O . ARG A 1 194 ? 14.832 3.523 -19.016 1.00 97.06 194 ARG A O 1
ATOM 1531 N N . GLN A 1 195 ? 14.603 2.082 -20.716 1.00 98.19 195 GLN A N 1
ATOM 1532 C CA . GLN A 1 195 ? 13.695 2.934 -21.492 1.00 98.19 195 GLN A CA 1
ATOM 1533 C C . GLN A 1 195 ? 12.388 3.228 -20.747 1.00 98.19 195 GLN A C 1
ATOM 1535 O O . GLN A 1 195 ? 11.952 4.372 -20.744 1.00 98.19 195 GLN A O 1
ATOM 1540 N N . ASP A 1 196 ? 11.789 2.223 -20.105 1.00 98.19 196 ASP A N 1
ATOM 1541 C CA . ASP A 1 196 ? 10.535 2.378 -19.364 1.00 98.19 196 ASP A CA 1
ATOM 1542 C C . ASP A 1 196 ? 10.733 3.221 -18.094 1.00 98.19 196 ASP A C 1
ATOM 1544 O O . ASP A 1 196 ? 9.881 4.051 -17.777 1.00 98.19 196 ASP A O 1
ATOM 1548 N N . LEU A 1 197 ? 11.867 3.050 -17.398 1.00 98.00 197 LEU A N 1
ATOM 1549 C CA . LEU A 1 197 ? 12.241 3.894 -16.260 1.00 98.00 197 LEU A CA 1
ATOM 1550 C C . LEU A 1 197 ? 12.474 5.345 -16.698 1.00 98.00 197 LEU A C 1
ATOM 1552 O O . LEU A 1 197 ? 11.841 6.246 -16.160 1.00 98.00 197 LEU A O 1
ATOM 1556 N N . ASP A 1 198 ? 13.343 5.568 -17.687 1.00 98.25 198 ASP A N 1
ATOM 1557 C CA . ASP A 1 198 ? 13.695 6.907 -18.170 1.00 98.25 198 ASP A CA 1
ATOM 1558 C C . ASP A 1 198 ? 12.449 7.649 -18.688 1.00 98.25 198 ASP A C 1
ATOM 1560 O O . ASP A 1 198 ? 12.274 8.832 -18.404 1.00 98.25 198 ASP A O 1
ATOM 1564 N N . ALA A 1 199 ? 11.551 6.954 -19.399 1.00 98.38 199 ALA A N 1
ATOM 1565 C CA . ALA A 1 199 ? 10.291 7.525 -19.870 1.00 98.38 199 ALA A CA 1
ATOM 1566 C C . ALA A 1 199 ? 9.376 7.944 -18.710 1.00 98.38 199 ALA A C 1
ATOM 1568 O O . ALA A 1 199 ? 8.851 9.054 -18.726 1.00 98.38 199 ALA A O 1
ATOM 1569 N N . TYR A 1 200 ? 9.223 7.091 -17.691 1.00 98.00 200 TYR A N 1
ATOM 1570 C CA . TYR A 1 200 ? 8.402 7.412 -16.523 1.00 98.00 200 TYR A CA 1
ATOM 1571 C C . TYR A 1 200 ? 8.972 8.594 -15.728 1.00 98.00 200 TYR A C 1
ATOM 1573 O O . TYR A 1 200 ? 8.244 9.513 -15.361 1.00 98.00 200 TYR A O 1
ATOM 1581 N N . LEU A 1 201 ? 10.288 8.611 -15.497 1.00 97.25 201 LEU A N 1
ATOM 1582 C CA . LEU A 1 201 ? 10.952 9.715 -14.800 1.00 97.25 201 LEU A CA 1
ATOM 1583 C C . LEU A 1 201 ? 10.841 11.033 -15.578 1.00 97.25 201 LEU A C 1
ATOM 1585 O O . LEU A 1 201 ? 10.639 12.084 -14.972 1.00 97.25 201 LEU A O 1
ATOM 1589 N N . ALA A 1 202 ? 10.933 10.986 -16.910 1.00 97.81 202 ALA A N 1
ATOM 1590 C CA . ALA A 1 202 ? 10.754 12.161 -17.758 1.00 97.81 202 ALA A CA 1
ATOM 1591 C C . ALA A 1 202 ? 9.317 12.708 -17.717 1.00 97.81 202 ALA A C 1
ATOM 1593 O O . ALA A 1 202 ? 9.138 13.924 -17.715 1.00 97.81 202 ALA A O 1
ATOM 1594 N N . GLU A 1 203 ? 8.309 11.832 -17.667 1.00 97.88 203 GLU A N 1
ATOM 1595 C CA . GLU A 1 203 ? 6.894 12.212 -17.564 1.00 97.88 203 GLU A CA 1
ATOM 1596 C C . GLU A 1 203 ? 6.571 12.879 -16.219 1.00 97.88 203 GLU A C 1
ATOM 1598 O O . GLU A 1 203 ? 5.928 13.926 -16.182 1.00 97.88 203 GLU A O 1
ATOM 1603 N N . GLN A 1 204 ? 7.047 12.301 -15.114 1.00 96.94 204 GLN A N 1
ATOM 1604 C CA . GLN A 1 204 ? 6.743 12.792 -13.765 1.00 96.94 204 GLN A CA 1
ATOM 1605 C C . GLN A 1 204 ? 7.583 14.016 -13.368 1.00 96.94 204 GLN A C 1
ATOM 1607 O O . GLN A 1 204 ? 7.146 14.860 -12.575 1.00 96.94 204 GLN A O 1
ATOM 1612 N N . GLY A 1 205 ? 8.802 14.118 -13.905 1.00 94.50 205 GLY A N 1
ATOM 1613 C CA . GLY A 1 205 ? 9.728 15.208 -13.629 1.00 94.50 205 GLY A CA 1
ATOM 1614 C C . GLY A 1 205 ? 10.126 15.322 -12.145 1.00 94.50 205 GLY A C 1
ATOM 1615 O O . GLY A 1 205 ? 9.993 14.372 -11.371 1.00 94.50 205 GLY A O 1
ATOM 1616 N N . PRO A 1 206 ? 10.612 16.498 -11.704 1.00 95.44 206 PRO A N 1
ATOM 1617 C CA . PRO A 1 206 ? 11.087 16.703 -10.331 1.00 95.44 206 PRO A CA 1
ATOM 1618 C C . PRO A 1 206 ? 9.960 16.785 -9.286 1.00 95.44 206 PRO A C 1
ATOM 1620 O O . PRO A 1 206 ? 10.232 16.805 -8.086 1.00 95.44 206 PRO A O 1
ATOM 1623 N N . ALA A 1 207 ? 8.694 16.844 -9.712 1.00 95.50 207 ALA A N 1
ATOM 1624 C CA . ALA A 1 207 ? 7.563 17.001 -8.804 1.00 95.50 207 ALA A CA 1
ATOM 1625 C C . ALA A 1 207 ? 7.310 15.745 -7.957 1.00 95.50 207 ALA A C 1
ATOM 1627 O O . ALA A 1 207 ? 6.970 15.870 -6.782 1.00 95.50 207 ALA A O 1
ATOM 1628 N N . LEU A 1 208 ? 7.494 14.549 -8.528 1.00 95.69 208 LEU A N 1
ATOM 1629 C CA . LEU A 1 208 ? 7.285 13.291 -7.812 1.00 95.69 208 LEU A CA 1
ATOM 1630 C C . LEU A 1 208 ? 8.322 13.055 -6.695 1.00 95.69 208 LEU A C 1
ATOM 1632 O O . LEU A 1 208 ? 7.884 12.854 -5.565 1.00 95.69 208 LEU A O 1
ATOM 1636 N N . PRO A 1 209 ? 9.652 13.152 -6.926 1.00 95.38 209 PRO A N 1
ATOM 1637 C CA . PRO A 1 209 ? 10.631 13.083 -5.837 1.00 95.38 209 PRO A CA 1
ATOM 1638 C C . PRO A 1 209 ? 10.304 14.043 -4.689 1.00 95.38 209 PRO A C 1
ATOM 1640 O O . PRO A 1 209 ? 10.324 13.641 -3.530 1.00 95.38 209 PRO A O 1
ATOM 1643 N N . ARG A 1 210 ? 9.926 15.292 -5.008 1.00 95.25 210 ARG A N 1
ATOM 1644 C CA . ARG A 1 210 ? 9.527 16.287 -4.003 1.00 95.25 210 ARG A CA 1
ATOM 1645 C C . ARG A 1 210 ? 8.337 15.809 -3.165 1.00 95.25 210 ARG A C 1
ATOM 1647 O O . ARG A 1 210 ? 8.417 15.869 -1.945 1.00 95.25 210 ARG A O 1
ATOM 1654 N N . ARG A 1 211 ? 7.277 15.286 -3.790 1.00 94.56 211 ARG A N 1
ATOM 1655 C CA . ARG A 1 211 ? 6.118 14.737 -3.062 1.00 94.56 211 ARG A CA 1
ATOM 1656 C C . ARG A 1 211 ? 6.493 13.555 -2.166 1.00 94.56 211 ARG A C 1
ATOM 1658 O O . ARG A 1 211 ? 5.991 13.463 -1.053 1.00 94.56 211 ARG A O 1
ATOM 1665 N N . ILE A 1 212 ? 7.402 12.686 -2.615 1.00 93.88 212 ILE A N 1
ATOM 1666 C CA . ILE A 1 212 ? 7.907 11.578 -1.789 1.00 93.88 212 ILE A CA 1
ATOM 1667 C C . ILE A 1 212 ? 8.675 12.127 -0.574 1.00 93.88 212 ILE A C 1
ATOM 1669 O O . ILE A 1 212 ? 8.436 11.676 0.542 1.00 93.88 212 ILE A O 1
ATOM 1673 N N . HIS A 1 213 ? 9.550 13.124 -0.754 1.00 93.00 213 HIS A N 1
ATOM 1674 C CA . HIS A 1 213 ? 10.235 13.791 0.364 1.00 93.00 213 HIS A CA 1
ATOM 1675 C C . HIS A 1 213 ? 9.239 14.399 1.368 1.00 93.00 213 HIS A C 1
ATOM 1677 O O . HIS A 1 213 ? 9.388 14.217 2.578 1.00 93.00 213 HIS A O 1
ATOM 1683 N N . GLU A 1 214 ? 8.213 15.094 0.875 1.00 91.62 214 GLU A N 1
ATOM 1684 C CA . GLU A 1 214 ? 7.170 15.704 1.706 1.00 91.62 214 GLU A CA 1
ATOM 1685 C C . GLU A 1 214 ? 6.377 14.643 2.499 1.00 91.62 214 GLU A C 1
ATOM 1687 O O . GLU A 1 214 ? 6.125 14.826 3.693 1.00 91.62 214 GLU A O 1
ATOM 1692 N N . ASP A 1 215 ? 6.039 13.506 1.879 1.00 89.19 215 ASP A N 1
ATOM 1693 C CA . ASP A 1 215 ? 5.390 12.368 2.549 1.00 89.19 215 ASP A CA 1
ATOM 1694 C C . ASP A 1 215 ? 6.277 11.757 3.651 1.00 89.19 215 ASP A C 1
ATOM 1696 O O . ASP A 1 215 ? 5.821 11.562 4.782 1.00 89.19 215 ASP A O 1
ATOM 1700 N N . GLN A 1 216 ? 7.572 11.543 3.379 1.00 86.25 216 GLN A N 1
ATOM 1701 C CA . GLN A 1 216 ? 8.527 11.019 4.371 1.00 86.25 216 GLN A CA 1
ATOM 1702 C C . GLN A 1 216 ? 8.685 11.957 5.578 1.00 86.25 216 GLN A C 1
ATOM 1704 O O . GLN A 1 216 ? 8.717 11.502 6.725 1.00 86.25 216 GLN A O 1
ATOM 1709 N N . GLN A 1 217 ? 8.695 13.272 5.340 1.00 88.00 217 GLN A N 1
ATOM 1710 C CA . GLN A 1 217 ? 8.682 14.302 6.389 1.00 88.00 217 GLN A CA 1
ATOM 1711 C C . GLN A 1 217 ? 7.3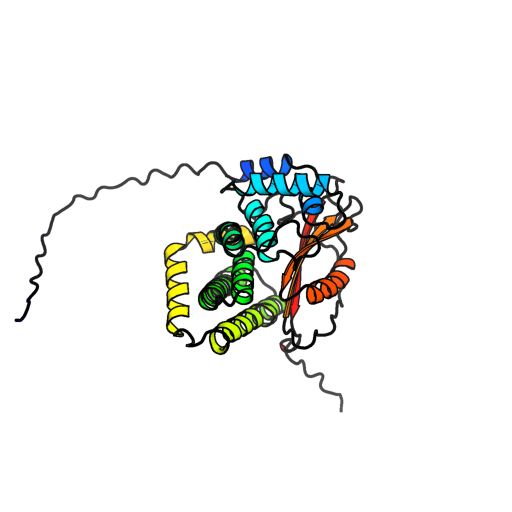47 14.380 7.140 1.00 88.00 217 GLN A C 1
ATOM 1713 O O . GLN A 1 217 ? 7.246 15.017 8.189 1.00 88.00 217 GLN A O 1
ATOM 1718 N N . GLY A 1 218 ? 6.320 13.715 6.621 1.00 84.88 218 GLY A N 1
ATOM 1719 C CA . GLY A 1 218 ? 4.994 13.664 7.195 1.00 84.88 218 GLY A CA 1
ATOM 1720 C C . GLY A 1 218 ? 4.135 14.895 6.921 1.00 84.88 218 GLY A C 1
ATOM 1721 O O . GLY A 1 218 ? 3.128 15.063 7.606 1.00 84.88 218 GLY A O 1
ATOM 1722 N N . LEU A 1 219 ? 4.502 15.730 5.942 1.00 81.62 219 LEU A N 1
ATOM 1723 C CA . LEU A 1 219 ? 3.771 16.954 5.590 1.00 81.62 219 LEU A CA 1
ATOM 1724 C C . LEU A 1 219 ? 2.368 16.658 5.049 1.00 81.62 219 LEU A C 1
ATOM 1726 O O . LEU A 1 219 ? 1.448 17.432 5.285 1.00 81.62 219 LEU A O 1
ATOM 1730 N N . HIS A 1 220 ? 2.189 15.501 4.411 1.00 75.50 220 HIS A N 1
ATOM 1731 C CA . HIS A 1 220 ? 0.903 15.048 3.866 1.00 75.50 220 HIS A CA 1
ATOM 1732 C C . HIS A 1 220 ? 0.204 14.008 4.751 1.00 75.50 220 HIS A C 1
ATOM 1734 O O . HIS A 1 220 ? -0.722 13.329 4.305 1.00 75.50 220 HIS A O 1
ATOM 1740 N N . ARG A 1 221 ? 0.629 13.850 6.017 1.00 73.50 221 ARG A N 1
ATOM 1741 C CA . ARG A 1 221 ? -0.017 12.904 6.940 1.00 73.50 221 ARG A CA 1
ATOM 1742 C C . ARG A 1 221 ? -1.384 13.429 7.360 1.00 73.50 221 ARG A C 1
ATOM 1744 O O . ARG A 1 221 ? -1.487 14.386 8.121 1.00 73.50 221 ARG A O 1
ATOM 1751 N N . ARG A 1 222 ? -2.418 12.733 6.903 1.00 72.88 222 ARG A N 1
ATOM 1752 C CA . ARG A 1 222 ? -3.830 13.037 7.163 1.00 72.88 222 ARG A CA 1
ATOM 1753 C C . ARG A 1 222 ? -4.392 12.221 8.325 1.00 72.88 222 ARG A C 1
ATOM 1755 O O . ARG A 1 222 ? -3.751 11.273 8.792 1.00 72.88 222 ARG A O 1
ATOM 1762 N N . ALA A 1 223 ? -5.605 12.514 8.776 1.00 65.25 223 ALA A N 1
ATOM 1763 C CA . ALA A 1 223 ? -6.386 11.637 9.646 1.00 65.25 223 ALA A CA 1
ATOM 1764 C C . ALA A 1 223 ? -6.940 10.436 8.860 1.00 65.25 223 ALA A C 1
ATOM 1766 O O . ALA A 1 223 ? -8.130 10.141 8.871 1.00 65.25 223 ALA A O 1
ATOM 1767 N N . SER A 1 224 ? -6.062 9.714 8.171 1.00 69.56 224 SER A N 1
ATOM 1768 C CA . SER A 1 224 ? -6.375 8.398 7.639 1.00 69.56 224 SER A CA 1
ATOM 1769 C C . SER A 1 224 ? -5.856 7.338 8.607 1.00 69.56 224 SER A C 1
ATOM 1771 O O . SER A 1 224 ? -4.854 7.535 9.303 1.00 69.56 224 SER A O 1
ATOM 1773 N N . ALA A 1 225 ? -6.474 6.158 8.588 1.00 57.91 225 ALA A N 1
ATOM 1774 C CA . ALA A 1 225 ? -5.915 4.980 9.252 1.00 57.91 225 ALA A CA 1
ATOM 1775 C C . ALA A 1 225 ? -4.495 4.630 8.759 1.00 57.91 225 ALA A C 1
ATOM 1777 O O . ALA A 1 225 ? -3.788 3.871 9.412 1.00 57.91 225 ALA A O 1
ATOM 1778 N N . GLN A 1 226 ? -4.069 5.198 7.626 1.00 63.31 226 GLN A N 1
ATOM 1779 C CA . GLN A 1 226 ? -2.783 4.962 6.982 1.00 63.31 226 GLN A CA 1
ATOM 1780 C C . GLN A 1 226 ? -1.651 5.840 7.544 1.00 63.31 226 GLN A C 1
ATOM 1782 O O . GLN A 1 226 ? -0.483 5.520 7.338 1.00 63.31 226 GLN A O 1
ATOM 1787 N N . SER A 1 227 ? -1.971 6.929 8.256 1.00 59.47 227 SER A N 1
ATOM 1788 C CA . SER A 1 227 ? -1.009 7.988 8.601 1.00 59.47 227 SER A CA 1
ATOM 1789 C C . SER A 1 227 ? -1.138 8.514 10.033 1.00 59.47 227 SER A C 1
ATOM 1791 O O . SER A 1 227 ? -0.922 9.702 10.284 1.00 59.47 227 SER A O 1
ATOM 1793 N N . SER A 1 228 ? -1.448 7.652 11.009 1.00 54.66 228 SER A N 1
ATOM 1794 C CA . SER A 1 228 ? -1.572 8.059 12.415 1.00 54.66 228 SER A CA 1
ATOM 1795 C C . SER A 1 228 ? -0.206 8.379 13.050 1.00 54.66 228 SER A C 1
ATOM 1797 O O . SER A 1 228 ? 0.323 7.634 13.872 1.00 54.66 228 SER A O 1
ATOM 1799 N N . SER A 1 229 ? 0.357 9.541 12.727 1.00 55.09 229 SER A N 1
ATOM 1800 C CA . SER A 1 229 ? 1.581 10.093 13.329 1.00 55.09 229 SER A CA 1
ATOM 1801 C C . SER A 1 229 ? 1.503 10.293 14.848 1.00 55.09 229 SER A C 1
ATOM 1803 O O . SER A 1 229 ? 2.512 10.593 15.485 1.00 55.09 229 SER A O 1
ATOM 1805 N N . ARG A 1 230 ? 0.312 10.156 15.440 1.00 67.00 230 ARG A N 1
ATOM 1806 C CA . ARG A 1 230 ? 0.053 10.465 16.849 1.00 67.00 230 ARG A CA 1
ATOM 1807 C C . ARG A 1 230 ? 0.171 9.267 17.781 1.00 67.00 230 ARG A C 1
ATOM 1809 O O . ARG A 1 230 ? 0.412 9.474 18.967 1.00 67.00 230 ARG A O 1
ATOM 1816 N N . ILE A 1 231 ? 0.018 8.044 17.278 1.00 76.81 231 ILE A N 1
ATOM 1817 C CA . ILE A 1 231 ? 0.106 6.849 18.119 1.00 76.81 231 ILE A CA 1
ATOM 1818 C C . ILE A 1 231 ? 1.523 6.307 18.025 1.00 76.81 231 ILE A C 1
ATOM 1820 O O . ILE A 1 231 ? 1.963 5.853 16.972 1.00 76.81 231 ILE A O 1
ATOM 1824 N N . ARG A 1 232 ? 2.246 6.379 19.141 1.00 81.88 232 ARG A N 1
ATOM 1825 C CA . ARG A 1 232 ? 3.592 5.819 19.248 1.00 81.88 232 ARG A CA 1
ATOM 1826 C C . ARG A 1 232 ? 3.489 4.353 19.647 1.00 81.88 232 ARG A C 1
ATOM 1828 O O . ARG A 1 232 ? 2.833 4.038 20.638 1.00 81.88 232 ARG A O 1
ATOM 1835 N N . VAL A 1 233 ? 4.169 3.483 18.909 1.00 82.25 233 VAL A N 1
ATOM 1836 C CA . VAL A 1 233 ? 4.485 2.132 19.384 1.00 82.25 233 VAL A CA 1
ATOM 1837 C C . VAL A 1 233 ? 5.472 2.289 20.541 1.00 82.25 233 VAL A C 1
ATOM 1839 O O . VAL A 1 233 ? 6.531 2.889 20.366 1.00 82.25 233 VAL A O 1
ATOM 1842 N N . THR A 1 234 ? 5.098 1.837 21.735 1.00 81.00 234 THR A N 1
ATOM 1843 C CA . THR A 1 234 ? 5.890 2.022 22.963 1.00 81.00 234 THR A CA 1
ATOM 1844 C C . THR A 1 234 ? 6.942 0.942 23.142 1.00 81.00 234 THR A C 1
ATOM 1846 O O . THR A 1 234 ? 8.029 1.227 23.637 1.00 81.00 234 THR A O 1
ATOM 1849 N N . SER A 1 235 ? 6.652 -0.279 22.699 1.00 77.38 235 SER A N 1
ATOM 1850 C CA . SER A 1 235 ? 7.631 -1.355 22.610 1.00 77.38 235 SER A CA 1
ATOM 1851 C C . SER A 1 235 ? 7.371 -2.192 21.369 1.00 77.38 235 SER A C 1
ATOM 1853 O O . SER A 1 235 ? 6.227 -2.516 21.045 1.00 77.38 235 SER A O 1
ATOM 1855 N N . THR A 1 236 ? 8.454 -2.565 20.697 1.00 75.25 236 THR A N 1
ATOM 1856 C CA . THR A 1 236 ? 8.446 -3.666 19.734 1.00 75.25 236 THR A CA 1
ATOM 1857 C C . THR A 1 236 ? 8.993 -4.907 20.442 1.00 75.25 236 THR A C 1
ATOM 1859 O O . THR A 1 236 ? 9.821 -4.764 21.346 1.00 75.25 236 THR A O 1
ATOM 1862 N N . PRO A 1 237 ? 8.516 -6.118 20.115 1.00 71.19 237 PRO A N 1
ATOM 1863 C CA . PRO A 1 237 ? 9.097 -7.336 20.662 1.00 71.19 237 PRO A CA 1
ATOM 1864 C C . PRO A 1 237 ? 10.568 -7.425 20.239 1.00 71.19 237 PRO A C 1
ATOM 1866 O O . PRO A 1 237 ? 10.857 -7.537 19.047 1.00 71.19 237 PRO A O 1
ATOM 1869 N N . GLU A 1 238 ? 11.485 -7.382 21.214 1.00 67.19 238 GLU A N 1
ATOM 1870 C CA . GLU A 1 238 ? 12.941 -7.405 20.977 1.00 67.19 238 GLU A CA 1
ATOM 1871 C C . GLU A 1 238 ? 13.382 -8.646 20.177 1.00 67.19 238 GLU A C 1
ATOM 1873 O O . GLU A 1 238 ? 14.352 -8.591 19.425 1.00 67.19 238 GLU A O 1
ATOM 1878 N N . ASP A 1 239 ? 12.617 -9.738 20.273 1.00 65.12 239 ASP A N 1
ATOM 1879 C CA . ASP A 1 239 ? 12.978 -11.057 19.758 1.00 65.12 239 ASP A CA 1
ATOM 1880 C C . ASP A 1 239 ? 11.833 -11.741 18.988 1.00 65.12 239 ASP A C 1
ATOM 1882 O O . ASP A 1 239 ? 11.599 -12.945 19.142 1.00 65.12 239 ASP A O 1
ATOM 1886 N N . CYS A 1 240 ? 11.106 -11.022 18.118 1.00 75.00 240 CYS A N 1
ATOM 1887 C CA . CYS A 1 240 ? 10.210 -11.733 17.199 1.00 75.00 240 CYS A CA 1
ATOM 1888 C C . CYS A 1 240 ? 10.994 -12.443 16.084 1.00 75.00 240 CYS A C 1
ATOM 1890 O O . CYS A 1 240 ? 11.155 -11.943 14.969 1.00 75.00 240 CYS A O 1
ATOM 1892 N N . TYR A 1 241 ? 11.492 -13.638 16.396 1.00 72.75 241 TYR A N 1
ATOM 1893 C CA . TYR A 1 241 ? 12.101 -14.532 15.424 1.00 72.75 241 TYR A CA 1
ATOM 1894 C C . TYR A 1 241 ? 11.029 -15.353 14.737 1.00 72.75 241 TYR A C 1
ATOM 1896 O O . TYR A 1 241 ? 10.366 -16.195 15.339 1.00 72.75 241 TYR A O 1
ATOM 1904 N N . LEU A 1 242 ? 10.916 -15.150 13.435 1.00 73.19 242 LEU A N 1
ATOM 1905 C CA . LEU A 1 242 ? 10.081 -15.989 12.605 1.00 73.19 242 LEU A CA 1
ATOM 1906 C C . LEU A 1 242 ? 10.926 -17.124 12.039 1.00 73.19 242 LEU A C 1
ATOM 1908 O O . LEU A 1 242 ? 12.012 -16.903 11.495 1.00 73.19 242 LEU A O 1
ATOM 1912 N N . THR A 1 243 ? 10.431 -18.354 12.179 1.00 75.12 243 THR A N 1
ATOM 1913 C CA . THR A 1 243 ? 11.025 -19.497 11.489 1.00 75.12 243 THR A CA 1
ATOM 1914 C C . THR A 1 243 ? 11.001 -19.201 9.989 1.00 75.12 243 THR A C 1
ATOM 1916 O O . THR A 1 243 ? 9.941 -18.828 9.478 1.00 75.12 243 THR A O 1
ATOM 1919 N N . PRO A 1 244 ? 12.137 -19.322 9.275 1.00 69.75 244 PRO A N 1
ATOM 1920 C CA . PRO A 1 244 ? 12.165 -19.088 7.841 1.00 69.75 244 PRO A CA 1
ATOM 1921 C C . PRO A 1 244 ? 11.099 -19.942 7.160 1.00 69.75 244 PRO A C 1
ATOM 1923 O O . PRO A 1 244 ? 11.086 -21.163 7.316 1.00 69.75 244 PRO A O 1
ATOM 1926 N N . LEU A 1 245 ? 10.203 -19.303 6.412 1.00 73.44 245 LEU A N 1
ATOM 1927 C CA . LEU A 1 245 ? 9.306 -20.026 5.525 1.00 73.44 245 LEU A CA 1
ATOM 1928 C C . LEU A 1 245 ? 10.146 -20.601 4.386 1.00 73.44 245 LEU A C 1
ATOM 1930 O O . LEU A 1 245 ? 10.869 -19.862 3.708 1.00 73.44 245 LEU A O 1
ATOM 1934 N N . ASP A 1 246 ? 10.063 -21.915 4.179 1.00 70.94 246 ASP A N 1
ATOM 1935 C CA . ASP A 1 246 ? 10.806 -22.591 3.120 1.00 70.94 246 ASP A CA 1
ATOM 1936 C C . ASP A 1 246 ? 10.597 -21.863 1.784 1.00 70.94 246 ASP A C 1
ATOM 1938 O O . ASP A 1 246 ? 9.480 -21.747 1.278 1.00 70.94 246 ASP A O 1
ATOM 1942 N N . ARG A 1 247 ? 11.706 -21.396 1.191 1.00 74.75 247 ARG A N 1
ATOM 1943 C CA . ARG A 1 247 ? 11.780 -20.721 -0.122 1.00 74.75 247 ARG A CA 1
ATOM 1944 C C . ARG A 1 247 ? 11.254 -19.280 -0.185 1.00 74.75 247 ARG A C 1
ATOM 1946 O O . ARG A 1 247 ? 11.285 -18.707 -1.274 1.00 74.75 247 ARG A O 1
ATOM 1953 N N . ILE A 1 248 ? 10.835 -18.669 0.923 1.00 73.62 248 ILE A N 1
ATOM 1954 C CA . ILE A 1 248 ? 10.473 -17.243 0.958 1.00 73.62 248 ILE A CA 1
ATOM 1955 C C . ILE A 1 248 ? 11.652 -16.461 1.544 1.00 73.62 248 ILE A C 1
ATOM 1957 O O . ILE A 1 248 ? 11.929 -16.529 2.736 1.00 73.62 248 ILE A O 1
ATOM 1961 N N . GLY A 1 249 ? 12.386 -15.741 0.688 1.00 79.50 249 GLY A N 1
ATOM 1962 C CA . GLY A 1 249 ? 13.558 -14.965 1.112 1.00 79.50 249 GLY A CA 1
ATOM 1963 C C . GLY A 1 249 ? 13.204 -13.685 1.875 1.00 79.50 249 GLY A C 1
ATOM 1964 O O . GLY A 1 249 ? 13.985 -13.231 2.713 1.00 79.50 249 GLY A O 1
ATOM 1965 N N . SER A 1 250 ? 12.026 -13.121 1.605 1.00 86.50 250 SER A N 1
ATOM 1966 C CA . SER A 1 250 ? 11.440 -12.012 2.355 1.00 86.50 250 SER A CA 1
ATOM 1967 C C . SER A 1 250 ? 9.922 -11.979 2.199 1.00 86.50 250 SER A C 1
ATOM 1969 O O . SER A 1 250 ? 9.372 -12.483 1.213 1.00 86.50 250 SER A O 1
ATOM 1971 N N . ALA A 1 251 ? 9.263 -11.372 3.177 1.00 88.50 251 ALA A N 1
ATOM 1972 C CA . ALA A 1 251 ? 7.831 -11.138 3.189 1.00 88.50 251 ALA A CA 1
ATOM 1973 C C . ALA A 1 251 ? 7.531 -9.770 3.797 1.00 88.50 251 ALA A C 1
ATOM 1975 O O . ALA A 1 251 ? 8.328 -9.230 4.562 1.00 88.50 251 ALA A O 1
ATOM 1976 N N . SER A 1 252 ? 6.375 -9.215 3.474 1.00 90.31 252 SER A N 1
ATOM 1977 C CA . SER A 1 252 ? 5.862 -8.015 4.117 1.00 90.31 252 SER A CA 1
ATOM 1978 C C . SER A 1 252 ? 4.360 -8.135 4.276 1.00 90.31 252 SER A C 1
ATOM 1980 O O . SER A 1 252 ? 3.692 -8.755 3.450 1.00 90.31 252 SER A O 1
ATOM 1982 N N . ALA A 1 253 ? 3.832 -7.555 5.340 1.00 93.19 253 ALA A N 1
ATOM 1983 C CA . ALA A 1 253 ? 2.405 -7.377 5.494 1.00 93.19 253 ALA A CA 1
ATOM 1984 C C . ALA A 1 253 ? 2.114 -6.081 6.247 1.00 93.19 253 ALA A C 1
ATOM 1986 O O . ALA A 1 253 ? 2.953 -5.574 6.997 1.00 93.19 253 ALA A O 1
ATOM 1987 N N . SER A 1 254 ? 0.927 -5.547 5.994 1.00 93.75 254 SER A N 1
ATOM 1988 C CA . SER A 1 254 ? 0.412 -4.331 6.604 1.00 93.75 254 SER A CA 1
ATOM 1989 C C . SER A 1 254 ? -0.951 -4.625 7.203 1.00 93.75 254 SER A C 1
ATOM 1991 O O . SER A 1 254 ? -1.806 -5.231 6.551 1.00 93.75 254 SER A O 1
ATOM 1993 N N . TRP A 1 255 ? -1.154 -4.171 8.433 1.00 95.12 255 TRP A N 1
ATOM 1994 C CA . TRP A 1 255 ? -2.411 -4.278 9.160 1.00 95.12 255 TRP A CA 1
ATOM 1995 C C . TRP A 1 255 ? -2.921 -2.896 9.519 1.00 95.12 255 TRP A C 1
ATOM 1997 O O . TRP A 1 255 ? -2.128 -1.991 9.788 1.00 95.12 255 TRP A O 1
ATOM 2007 N N . ILE A 1 256 ? -4.240 -2.767 9.600 1.00 94.88 256 ILE A N 1
ATOM 2008 C CA . ILE A 1 256 ? -4.878 -1.679 10.333 1.00 94.88 256 ILE A CA 1
ATOM 2009 C C . ILE A 1 256 ? -5.207 -2.205 11.728 1.00 94.88 256 ILE A C 1
ATOM 2011 O O . ILE A 1 256 ? -5.884 -3.223 11.877 1.00 94.88 256 ILE A O 1
ATOM 2015 N N . VAL A 1 257 ? -4.702 -1.514 12.743 1.00 95.31 257 VAL A N 1
ATOM 2016 C CA . VAL A 1 257 ? -4.865 -1.864 14.153 1.00 95.31 257 VAL A CA 1
ATOM 2017 C C . VAL A 1 257 ? -5.706 -0.786 14.822 1.00 95.31 257 VAL A C 1
ATOM 2019 O O . VAL A 1 257 ? -5.380 0.399 14.760 1.00 95.31 257 VAL A O 1
ATOM 2022 N N . GLU A 1 258 ? -6.800 -1.192 15.451 1.00 95.50 258 GLU A N 1
ATOM 2023 C CA . GLU A 1 258 ? -7.572 -0.361 16.368 1.00 95.50 258 GLU A CA 1
ATOM 2024 C C . GLU A 1 258 ? -6.828 -0.270 17.698 1.00 95.50 258 GLU A C 1
ATOM 2026 O O . GLU A 1 258 ? -6.454 -1.285 18.269 1.00 95.50 258 GLU A O 1
ATOM 2031 N N . ILE A 1 259 ? -6.619 0.934 18.206 1.00 95.06 259 ILE A N 1
ATOM 2032 C CA . ILE A 1 259 ? -5.960 1.203 19.478 1.00 95.06 259 ILE A CA 1
ATOM 2033 C C . ILE A 1 259 ? -7.013 1.756 20.416 1.00 95.06 259 ILE A C 1
ATOM 2035 O O . ILE A 1 259 ? -7.580 2.823 20.169 1.00 95.06 259 ILE A O 1
ATOM 2039 N N . LEU A 1 260 ? -7.298 1.007 21.475 1.00 95.31 260 LEU A N 1
ATOM 2040 C CA . LEU A 1 260 ? -8.298 1.360 22.470 1.00 95.31 260 LEU A CA 1
ATOM 2041 C C . LEU A 1 260 ? -7.803 2.519 23.353 1.00 95.31 260 LEU A C 1
ATOM 2043 O O . LEU A 1 260 ? -6.598 2.775 23.424 1.00 95.31 260 LEU A O 1
ATOM 2047 N N . PRO A 1 261 ? -8.696 3.205 24.094 1.00 95.19 261 PRO A N 1
ATOM 2048 C CA . PRO A 1 261 ? -8.299 4.257 25.035 1.00 95.19 261 PRO A CA 1
ATOM 2049 C C . PRO A 1 261 ? -7.283 3.812 26.100 1.00 95.19 261 PRO A C 1
ATOM 2051 O O . PRO A 1 261 ? -6.585 4.652 26.657 1.00 95.19 261 PRO A O 1
ATOM 2054 N N . SER A 1 262 ? -7.184 2.508 26.380 1.00 94.62 262 SER A N 1
ATOM 2055 C CA . SER A 1 262 ? -6.178 1.916 27.272 1.00 94.62 262 SER A CA 1
ATOM 2056 C C . SER A 1 262 ? -4.770 1.844 26.665 1.00 94.62 262 SER A C 1
ATOM 2058 O O . SER A 1 262 ? -3.814 1.622 27.402 1.00 94.62 262 SER A O 1
ATOM 2060 N N . GLY A 1 263 ? -4.625 2.017 25.346 1.00 93.31 263 GLY A N 1
ATOM 2061 C CA . GLY A 1 263 ? -3.401 1.712 24.596 1.00 93.31 263 GLY A CA 1
ATOM 2062 C C . GLY A 1 263 ? -3.297 0.249 24.144 1.00 93.31 263 GLY A C 1
ATOM 2063 O O . GLY A 1 263 ? -2.367 -0.109 23.425 1.00 93.31 263 GLY A O 1
ATOM 2064 N N . GLU A 1 264 ? -4.251 -0.605 24.524 1.00 94.62 264 GLU A N 1
ATOM 2065 C CA . GLU A 1 264 ? -4.318 -1.985 24.035 1.00 94.62 264 GLU A CA 1
ATOM 2066 C C . GLU A 1 264 ? -4.781 -2.032 22.574 1.00 94.62 264 GLU A C 1
ATOM 2068 O O . GLU A 1 264 ? -5.591 -1.210 22.130 1.00 94.62 264 GLU A O 1
ATOM 2073 N N . ALA A 1 265 ? -4.291 -3.023 21.830 1.00 95.44 265 ALA A N 1
ATOM 2074 C CA . ALA A 1 265 ? -4.793 -3.314 20.496 1.00 95.44 265 ALA A CA 1
ATOM 2075 C C . ALA A 1 265 ? -6.190 -3.958 20.582 1.00 95.44 265 ALA A C 1
ATOM 2077 O O . ALA A 1 265 ? -6.388 -4.951 21.279 1.00 95.44 265 ALA A O 1
ATOM 2078 N N . GLY A 1 266 ? -7.153 -3.383 19.868 1.00 96.00 266 GLY A N 1
ATOM 2079 C CA . GLY A 1 266 ? -8.472 -3.942 19.600 1.00 96.00 266 GLY A CA 1
ATOM 2080 C C . GLY A 1 266 ? -8.458 -4.788 18.327 1.00 96.00 266 GLY A C 1
ATOM 2081 O O . GLY A 1 266 ? -7.657 -5.714 18.177 1.00 96.00 266 GLY A O 1
ATOM 2082 N N . ARG A 1 267 ? -9.347 -4.476 17.376 1.00 96.31 267 ARG A N 1
ATOM 2083 C CA . ARG A 1 267 ? -9.388 -5.172 16.082 1.00 96.31 267 ARG A CA 1
ATOM 2084 C C . ARG A 1 267 ? -8.085 -4.997 15.307 1.00 96.31 267 ARG A C 1
ATOM 2086 O O . ARG A 1 267 ? -7.558 -3.894 15.197 1.00 96.31 267 ARG A O 1
ATOM 2093 N N . THR A 1 268 ? -7.606 -6.088 14.721 1.00 96.62 268 THR A N 1
ATOM 2094 C CA . THR A 1 268 ? -6.430 -6.106 13.846 1.00 96.62 268 THR A CA 1
ATOM 2095 C C . THR A 1 268 ? -6.821 -6.757 12.532 1.00 96.62 268 THR A C 1
ATOM 2097 O O . THR A 1 268 ? -7.096 -7.954 12.495 1.00 96.62 268 THR A O 1
ATOM 2100 N N . VAL A 1 269 ? -6.850 -5.974 11.458 1.00 96.75 269 VAL A N 1
ATOM 2101 C CA . VAL A 1 269 ? -7.301 -6.432 10.138 1.00 96.75 269 VAL A CA 1
ATOM 2102 C C . VAL A 1 269 ? -6.163 -6.350 9.133 1.00 96.75 269 VAL A C 1
ATOM 2104 O O . VAL A 1 269 ? -5.404 -5.380 9.111 1.00 96.75 269 VAL A O 1
ATOM 2107 N N . LEU A 1 270 ? -6.025 -7.387 8.310 1.00 96.81 270 LEU A N 1
ATOM 2108 C CA . LEU A 1 270 ? -5.008 -7.444 7.266 1.00 96.81 270 LEU A CA 1
ATOM 2109 C C . LEU A 1 270 ? -5.413 -6.530 6.106 1.00 96.81 270 LEU A C 1
ATOM 2111 O O . LEU A 1 270 ? -6.507 -6.653 5.565 1.00 96.81 270 LEU A O 1
ATOM 2115 N N . GLU A 1 271 ? -4.521 -5.631 5.709 1.00 95.12 271 GLU A N 1
ATOM 2116 C CA . GLU A 1 271 ? -4.741 -4.721 4.582 1.00 95.12 271 GLU A CA 1
ATOM 2117 C C . GLU A 1 271 ? -3.940 -5.146 3.351 1.00 95.12 271 GLU A C 1
ATOM 2119 O O . GLU A 1 271 ? -4.418 -5.075 2.218 1.00 95.12 271 GLU A O 1
ATOM 2124 N N . ASN A 1 272 ? -2.703 -5.586 3.567 1.00 94.19 272 ASN A N 1
ATOM 2125 C CA . ASN A 1 272 ? -1.796 -5.966 2.498 1.00 94.19 272 ASN A CA 1
ATOM 2126 C C . ASN A 1 272 ? -0.867 -7.090 2.946 1.00 94.19 272 ASN A C 1
ATOM 2128 O O . ASN A 1 272 ? -0.498 -7.171 4.115 1.00 94.19 272 ASN A O 1
ATOM 2132 N N . PHE A 1 273 ? -0.448 -7.930 2.005 1.00 92.25 273 PHE A N 1
ATOM 2133 C CA . PHE A 1 273 ? 0.546 -8.964 2.246 1.00 92.25 273 PHE A CA 1
ATOM 2134 C C . PHE A 1 273 ? 1.290 -9.341 0.970 1.00 92.25 273 PHE A C 1
ATOM 2136 O O . PHE A 1 273 ? 0.762 -9.292 -0.144 1.00 92.25 273 PHE A O 1
ATOM 2143 N N . VAL A 1 274 ? 2.527 -9.782 1.162 1.00 88.00 274 VAL A N 1
ATOM 2144 C CA . VAL A 1 274 ? 3.442 -10.260 0.136 1.00 88.00 274 VAL A CA 1
ATOM 2145 C C . VAL A 1 274 ? 4.378 -11.308 0.759 1.00 88.00 274 VAL A C 1
ATOM 2147 O O . VAL A 1 274 ? 4.902 -11.081 1.846 1.00 88.00 274 VAL A O 1
ATOM 2150 N N . PRO A 1 275 ? 4.684 -12.425 0.075 1.00 88.12 275 PRO A N 1
ATOM 2151 C CA . PRO A 1 275 ? 4.098 -12.854 -1.194 1.00 88.12 275 PRO A CA 1
ATOM 2152 C C . PRO A 1 275 ? 2.757 -13.585 -1.017 1.00 88.12 275 PRO A C 1
ATOM 2154 O O . PRO A 1 275 ? 2.035 -13.768 -1.993 1.00 88.12 275 PRO A O 1
ATOM 2157 N N . ASN A 1 276 ? 2.439 -14.045 0.196 1.00 89.69 276 ASN A N 1
ATOM 2158 C CA . ASN A 1 276 ? 1.247 -14.834 0.497 1.00 89.69 276 ASN A CA 1
ATOM 2159 C C . ASN A 1 276 ? 0.744 -14.577 1.928 1.00 89.69 276 ASN A C 1
ATOM 2161 O O . ASN A 1 276 ? 1.441 -13.970 2.741 1.00 89.69 276 ASN A O 1
ATOM 2165 N N . THR A 1 277 ? -0.470 -15.042 2.217 1.00 92.00 277 THR A N 1
ATOM 2166 C CA . THR A 1 277 ? -1.139 -14.854 3.511 1.00 92.00 277 THR A CA 1
ATOM 2167 C C . THR A 1 277 ? -0.456 -15.600 4.650 1.00 92.00 277 THR A C 1
ATOM 2169 O O . THR A 1 277 ? -0.412 -15.084 5.758 1.00 92.00 277 THR A O 1
ATOM 2172 N N . GLN A 1 278 ? 0.156 -16.759 4.388 1.00 90.94 278 GLN A N 1
ATOM 2173 C CA . GLN A 1 278 ? 0.867 -17.533 5.411 1.00 90.94 278 GLN A CA 1
ATOM 2174 C C . GLN A 1 278 ? 2.009 -16.725 6.049 1.00 90.94 278 GLN A C 1
ATOM 2176 O O . GLN A 1 278 ? 2.235 -16.792 7.256 1.00 90.94 278 GLN A O 1
ATOM 2181 N N . ALA A 1 279 ? 2.725 -15.925 5.256 1.00 89.25 279 ALA A N 1
ATOM 2182 C CA . ALA A 1 279 ? 3.746 -15.033 5.794 1.00 89.25 279 ALA A CA 1
ATOM 2183 C C . ALA A 1 279 ? 3.151 -13.909 6.659 1.00 89.25 279 ALA A C 1
ATOM 2185 O O . ALA A 1 279 ? 3.752 -13.529 7.664 1.00 89.25 279 ALA A O 1
ATOM 2186 N N . ALA A 1 280 ? 1.963 -13.411 6.302 1.00 92.56 280 ALA A N 1
ATOM 2187 C CA . ALA A 1 280 ? 1.241 -12.439 7.114 1.00 92.56 280 ALA A CA 1
ATOM 2188 C C . ALA A 1 280 ? 0.778 -13.046 8.448 1.00 92.56 280 ALA A C 1
ATOM 2190 O O . ALA A 1 280 ? 0.975 -12.424 9.482 1.00 92.56 280 ALA A O 1
ATOM 2191 N N . GLU A 1 281 ? 0.252 -14.273 8.460 1.00 92.44 281 GLU A N 1
ATOM 2192 C CA . GLU A 1 281 ? -0.146 -14.974 9.694 1.00 92.44 281 GLU A CA 1
ATOM 2193 C C . GLU A 1 281 ? 1.027 -15.107 10.679 1.00 92.44 281 GLU A C 1
ATOM 2195 O O . GLU A 1 281 ? 0.880 -14.867 11.877 1.00 92.44 281 GLU A O 1
ATOM 2200 N N . LEU A 1 282 ? 2.227 -15.419 10.177 1.00 89.88 282 LEU A N 1
ATOM 2201 C CA . LEU A 1 282 ? 3.427 -15.460 11.013 1.00 89.88 282 LEU A CA 1
ATOM 2202 C C . LEU A 1 282 ? 3.783 -14.089 11.593 1.00 89.88 282 LEU A C 1
ATOM 2204 O O . LEU A 1 282 ? 4.051 -13.980 12.789 1.00 89.88 282 LEU A O 1
ATOM 2208 N N . LEU A 1 283 ? 3.779 -13.044 10.763 1.00 90.94 283 LEU A N 1
ATOM 2209 C CA . LEU A 1 283 ? 4.072 -11.680 11.206 1.00 90.94 283 LEU A CA 1
ATOM 2210 C C . LEU A 1 283 ? 3.004 -11.136 12.170 1.00 90.94 283 LEU A C 1
ATOM 2212 O O . LEU A 1 283 ? 3.334 -10.357 13.061 1.00 90.94 283 LEU A O 1
ATOM 2216 N N . GLN A 1 284 ? 1.753 -11.585 12.061 1.00 93.81 284 GLN A N 1
ATOM 2217 C CA . GLN A 1 284 ? 0.677 -11.192 12.969 1.00 93.81 284 GLN A CA 1
ATOM 2218 C C . GLN A 1 284 ? 0.959 -11.623 14.418 1.00 93.81 284 GLN A C 1
ATOM 2220 O O . GLN A 1 284 ? 0.650 -10.878 15.347 1.00 93.81 284 GLN A O 1
ATOM 2225 N N . ASN A 1 285 ? 1.626 -12.765 14.631 1.00 90.44 285 ASN A N 1
ATOM 2226 C CA . ASN A 1 285 ? 2.057 -13.188 15.971 1.00 90.44 285 ASN A CA 1
ATOM 2227 C C . ASN A 1 285 ? 3.094 -12.234 16.587 1.00 90.44 285 ASN A C 1
ATOM 2229 O O . ASN A 1 285 ? 3.152 -12.086 17.809 1.00 90.44 285 ASN A O 1
ATOM 2233 N N . CYS A 1 286 ? 3.914 -11.581 15.757 1.00 90.75 286 CYS A N 1
ATOM 2234 C CA . CYS A 1 286 ? 4.798 -10.514 16.219 1.00 90.75 286 CYS A CA 1
ATOM 2235 C C . CYS A 1 286 ? 3.998 -9.263 16.572 1.00 90.75 286 CYS A C 1
ATOM 2237 O O . CYS A 1 286 ? 4.214 -8.678 17.629 1.00 90.75 286 CYS A O 1
ATOM 2239 N N . LEU A 1 287 ? 3.065 -8.869 15.700 1.00 91.75 287 LEU A N 1
ATOM 2240 C CA . LEU A 1 287 ? 2.222 -7.694 15.902 1.00 91.75 287 LEU A CA 1
ATOM 2241 C C . LEU A 1 287 ? 1.418 -7.777 17.206 1.00 91.75 287 LEU A C 1
ATOM 2243 O O . LEU A 1 287 ? 1.291 -6.779 17.905 1.00 91.75 287 LEU A O 1
ATOM 2247 N N . ALA A 1 288 ? 0.945 -8.967 17.579 1.00 92.44 288 ALA A N 1
ATOM 2248 C CA . ALA A 1 288 ? 0.216 -9.196 18.828 1.00 92.44 288 ALA A CA 1
ATOM 2249 C C . ALA A 1 288 ? 1.020 -8.858 20.103 1.00 92.44 288 ALA A C 1
ATOM 2251 O O . ALA A 1 288 ? 0.438 -8.725 21.174 1.00 92.44 288 ALA A O 1
ATOM 2252 N N . GLN A 1 289 ? 2.347 -8.720 20.003 1.00 90.25 289 GLN A N 1
ATOM 2253 C CA . GLN A 1 289 ? 3.229 -8.347 21.115 1.00 90.25 289 GLN A CA 1
ATOM 2254 C C . GLN A 1 289 ? 3.537 -6.843 21.156 1.00 90.25 289 GLN A C 1
ATOM 2256 O O . GLN A 1 289 ? 4.269 -6.387 22.036 1.00 90.25 289 GLN A O 1
ATOM 2261 N N . TYR A 1 290 ? 3.035 -6.065 20.193 1.00 90.88 290 TYR A N 1
ATOM 2262 C CA . TYR A 1 290 ? 3.248 -4.624 20.164 1.00 90.88 290 TYR A CA 1
ATOM 2263 C C . TYR A 1 290 ? 2.436 -3.974 21.278 1.00 90.88 290 TYR A C 1
ATOM 2265 O O . TYR A 1 290 ? 1.280 -4.324 21.518 1.00 90.88 290 TYR A O 1
ATOM 2273 N N . THR A 1 291 ? 3.035 -2.982 21.928 1.00 91.00 291 THR A N 1
ATOM 2274 C CA . THR A 1 291 ? 2.317 -2.098 22.847 1.00 91.00 291 THR A CA 1
ATOM 2275 C C . THR A 1 291 ? 2.223 -0.708 22.237 1.00 91.00 291 THR A C 1
ATOM 2277 O O . THR A 1 291 ? 3.142 -0.259 21.541 1.00 91.00 291 THR A O 1
ATOM 2280 N N . PHE A 1 292 ? 1.108 -0.025 22.479 1.00 93.75 292 PHE A N 1
ATOM 2281 C CA . PHE A 1 292 ? 0.842 1.295 21.923 1.00 93.75 292 PHE A CA 1
ATOM 2282 C C . PHE A 1 292 ? 0.576 2.298 23.041 1.00 93.75 292 PHE A C 1
ATOM 2284 O O . PHE A 1 292 ? -0.021 1.980 24.070 1.00 93.75 292 PHE A O 1
ATOM 2291 N N . ALA A 1 293 ? 0.998 3.541 22.825 1.00 94.00 293 ALA A N 1
ATOM 2292 C CA . ALA A 1 293 ? 0.606 4.634 23.697 1.00 94.00 293 ALA A CA 1
ATOM 2293 C C . ALA A 1 293 ? -0.914 4.875 23.589 1.00 94.00 293 ALA A C 1
ATOM 2295 O O . ALA A 1 293 ? -1.444 4.880 22.471 1.00 94.00 293 ALA A O 1
ATOM 2296 N N . PRO A 1 294 ? -1.610 5.141 24.710 1.00 93.75 294 PRO A N 1
ATOM 2297 C CA . PRO A 1 294 ? -3.007 5.553 24.690 1.00 93.75 294 PRO A CA 1
ATOM 2298 C C . PRO A 1 294 ? -3.248 6.759 23.763 1.00 93.75 294 PRO A C 1
ATOM 2300 O O . PRO A 1 294 ? -2.464 7.716 23.792 1.00 93.75 294 PRO A O 1
ATOM 2303 N N . PRO A 1 295 ? -4.332 6.769 22.964 1.00 91.19 295 PRO A N 1
ATOM 2304 C CA . PRO A 1 295 ? -4.705 7.932 22.167 1.00 91.19 295 PRO A CA 1
ATOM 2305 C C . PRO A 1 295 ? -4.975 9.160 23.050 1.00 91.19 295 PRO A C 1
ATOM 2307 O O . PRO A 1 295 ? -5.701 9.090 24.040 1.00 91.19 295 PRO A O 1
ATOM 2310 N N . ALA A 1 296 ? -4.430 10.320 22.670 1.00 90.00 296 ALA A N 1
ATOM 2311 C CA . ALA A 1 296 ? -4.468 11.530 23.501 1.00 90.00 296 ALA A CA 1
ATOM 2312 C C . ALA A 1 296 ? -5.885 12.070 23.791 1.00 90.00 296 ALA A C 1
ATOM 2314 O O . ALA A 1 296 ? -6.087 12.773 24.777 1.00 90.00 296 ALA A O 1
ATOM 2315 N N . ASN A 1 297 ? -6.865 11.765 22.938 1.00 89.56 297 ASN A N 1
ATOM 2316 C CA . ASN A 1 297 ? -8.258 12.201 23.082 1.00 89.56 297 ASN A CA 1
ATOM 2317 C C . ASN A 1 297 ? -9.135 11.201 23.860 1.00 89.56 297 ASN A C 1
ATOM 2319 O O . ASN A 1 297 ? -10.338 11.427 23.977 1.00 89.56 297 ASN A O 1
ATOM 2323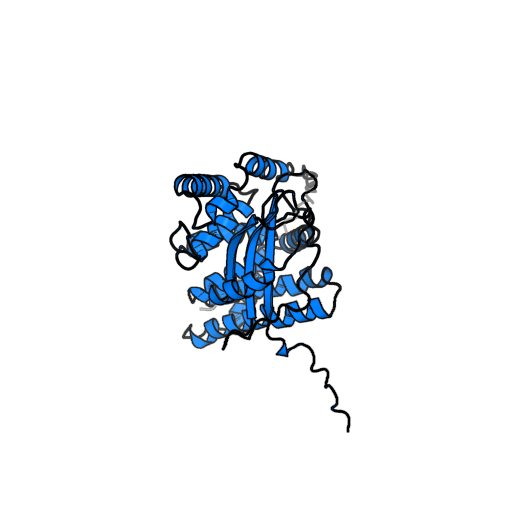 N N . GLY A 1 298 ? -8.567 10.090 24.347 1.00 92.12 298 GLY A N 1
ATOM 2324 C CA . GLY A 1 298 ? -9.310 9.038 25.045 1.00 92.12 298 GLY A CA 1
ATOM 2325 C C . GLY A 1 298 ? -10.329 8.294 24.173 1.00 92.12 298 GLY A C 1
ATOM 2326 O O . GLY A 1 298 ? -11.177 7.586 24.709 1.00 92.12 298 GLY A O 1
ATOM 2327 N N . GLN A 1 299 ? -10.276 8.452 22.847 1.00 91.38 299 GLN A N 1
ATOM 2328 C CA . GLN A 1 299 ? -11.108 7.712 21.900 1.00 91.38 299 GLN A CA 1
ATOM 2329 C C . GLN A 1 299 ? -10.279 6.633 21.213 1.00 91.38 299 GLN A C 1
ATOM 2331 O O . GLN A 1 299 ? -9.068 6.783 21.056 1.00 91.38 299 GLN A O 1
ATOM 2336 N N . ALA A 1 300 ? -10.937 5.556 20.782 1.00 92.81 300 ALA A N 1
ATOM 2337 C CA . ALA A 1 300 ? -10.274 4.570 19.944 1.00 92.81 300 ALA A CA 1
ATOM 2338 C C . ALA A 1 300 ? -9.755 5.235 18.660 1.00 92.81 300 ALA A C 1
ATOM 2340 O O . ALA A 1 300 ? -10.406 6.118 18.095 1.00 92.81 300 ALA A O 1
ATOM 2341 N N . ALA A 1 301 ? -8.584 4.811 18.208 1.00 91.69 301 ALA A N 1
ATOM 2342 C CA . ALA A 1 301 ? -7.949 5.332 17.007 1.00 91.69 301 ALA A CA 1
ATOM 2343 C C . ALA A 1 301 ? -7.399 4.183 16.161 1.00 91.69 301 ALA A C 1
ATOM 2345 O O . ALA A 1 301 ? -7.243 3.073 16.649 1.00 91.69 301 ALA A O 1
ATOM 2346 N N . THR A 1 302 ? -7.113 4.424 14.888 1.00 92.25 302 THR A N 1
ATOM 2347 C CA . THR A 1 302 ? -6.573 3.396 13.987 1.00 92.25 302 THR A CA 1
ATOM 2348 C C . THR A 1 302 ? -5.166 3.748 13.546 1.00 92.25 302 THR A C 1
ATOM 2350 O O . THR A 1 302 ? -4.926 4.894 13.168 1.00 92.25 302 THR A O 1
ATOM 2353 N N . VAL A 1 303 ? -4.274 2.760 13.532 1.00 91.00 303 VAL A N 1
ATOM 2354 C CA . VAL A 1 303 ? -2.904 2.874 13.021 1.00 91.00 303 VAL A CA 1
ATOM 2355 C C . VAL A 1 303 ? -2.624 1.793 11.990 1.00 91.00 303 VAL A C 1
ATOM 2357 O O . VAL A 1 303 ? -2.967 0.629 12.186 1.00 91.00 303 VAL A O 1
ATOM 2360 N N . ARG A 1 304 ? -1.955 2.164 10.898 1.00 91.19 304 ARG A N 1
ATOM 2361 C CA . ARG A 1 304 ? -1.348 1.205 9.979 1.00 91.19 304 ARG A CA 1
ATOM 2362 C C . ARG A 1 304 ? -0.007 0.762 10.544 1.00 91.19 304 ARG A C 1
ATOM 2364 O O . ARG A 1 304 ? 0.897 1.577 10.716 1.00 91.19 304 ARG A O 1
ATOM 2371 N N . VAL A 1 305 ? 0.148 -0.537 10.763 1.00 90.50 305 VAL A N 1
ATOM 2372 C CA . VAL A 1 305 ? 1.430 -1.148 11.119 1.00 90.50 305 VAL A CA 1
ATOM 2373 C C . VAL A 1 305 ? 1.886 -1.993 9.945 1.00 90.50 305 VAL A C 1
ATOM 2375 O O . VAL A 1 305 ? 1.168 -2.886 9.511 1.00 90.50 305 VAL A O 1
ATOM 2378 N N . SER A 1 306 ? 3.068 -1.698 9.409 1.00 89.50 306 SER A N 1
ATOM 2379 C CA . SER A 1 306 ? 3.692 -2.511 8.363 1.00 89.50 306 SER A CA 1
ATOM 2380 C C . SER A 1 306 ? 4.901 -3.227 8.936 1.00 89.50 306 SER A C 1
ATOM 2382 O O . SER A 1 306 ? 5.714 -2.620 9.630 1.00 89.50 306 SER A O 1
ATOM 2384 N N . MET A 1 307 ? 5.019 -4.517 8.647 1.00 88.06 307 MET A N 1
ATOM 2385 C CA . MET A 1 307 ? 6.147 -5.339 9.061 1.00 88.06 307 MET A CA 1
ATOM 2386 C C . MET A 1 307 ? 6.794 -5.972 7.838 1.00 88.06 307 MET A C 1
ATOM 2388 O O . MET A 1 307 ? 6.136 -6.299 6.846 1.00 88.06 307 MET A O 1
ATOM 2392 N N . VAL A 1 308 ? 8.108 -6.148 7.918 1.00 85.94 308 VAL A N 1
ATOM 2393 C CA . VAL A 1 308 ? 8.910 -6.801 6.889 1.00 85.94 308 VAL A CA 1
ATOM 2394 C C . VAL A 1 308 ? 9.729 -7.892 7.564 1.00 85.94 308 VAL A C 1
ATOM 2396 O O . VAL A 1 308 ? 10.401 -7.658 8.563 1.00 85.94 308 VAL A O 1
ATOM 2399 N N . MET A 1 309 ? 9.687 -9.087 6.995 1.00 84.88 309 MET A N 1
ATOM 2400 C CA . MET A 1 309 ? 10.606 -10.181 7.275 1.00 84.88 309 MET A CA 1
ATOM 2401 C C . MET A 1 309 ? 11.635 -10.234 6.150 1.00 84.88 309 MET A C 1
ATOM 2403 O O . MET A 1 309 ? 11.278 -10.241 4.974 1.00 84.88 309 MET A O 1
ATOM 2407 N N . GLY A 1 310 ? 12.908 -10.379 6.504 1.00 73.19 310 GLY A N 1
ATOM 2408 C CA . GLY A 1 310 ? 13.978 -10.700 5.565 1.00 73.19 310 GLY A CA 1
ATOM 2409 C C . GLY A 1 310 ? 14.867 -11.805 6.099 1.00 73.19 310 GLY A C 1
ATOM 2410 O O . GLY A 1 310 ? 15.029 -11.938 7.312 1.00 73.19 310 GLY A O 1
ATOM 2411 N N . SER A 1 311 ? 15.468 -12.586 5.201 1.00 57.56 311 SER A N 1
ATOM 2412 C CA . SER A 1 311 ? 16.513 -13.528 5.591 1.00 57.56 311 SER A CA 1
ATOM 2413 C C . SER A 1 311 ? 17.644 -12.783 6.321 1.00 57.56 311 SER A C 1
ATOM 2415 O O . SER A 1 311 ? 18.229 -11.863 5.748 1.00 57.56 311 SER A O 1
ATOM 2417 N N . PRO A 1 312 ? 18.023 -13.191 7.548 1.00 49.03 312 PRO A N 1
ATOM 2418 C CA . PRO A 1 312 ? 19.155 -12.604 8.265 1.00 49.03 312 PRO A CA 1
ATOM 2419 C C . PRO A 1 312 ? 20.509 -12.907 7.601 1.00 49.03 312 PRO A C 1
ATOM 2421 O O . PRO A 1 312 ? 21.534 -12.472 8.114 1.00 49.03 312 PRO A O 1
ATOM 2424 N N . GLY A 1 313 ? 20.539 -13.614 6.462 1.00 45.59 313 GLY A N 1
ATOM 2425 C CA . GLY A 1 313 ? 21.745 -13.963 5.704 1.00 45.59 313 GLY A CA 1
ATOM 2426 C C . GLY A 1 313 ? 22.562 -12.777 5.176 1.00 45.59 313 GLY A C 1
ATOM 2427 O O . GLY A 1 313 ? 23.630 -12.993 4.607 1.00 45.59 313 GLY A O 1
ATOM 2428 N N . THR A 1 314 ? 22.104 -11.541 5.384 1.00 39.47 314 THR A N 1
ATOM 2429 C CA . THR A 1 314 ? 22.898 -10.328 5.170 1.00 39.47 314 THR A CA 1
ATOM 2430 C C . THR A 1 314 ? 23.255 -9.574 6.446 1.00 39.47 314 THR A C 1
ATOM 2432 O O . THR A 1 314 ? 24.090 -8.680 6.336 1.00 39.47 314 THR A O 1
ATOM 2435 N N . ARG A 1 315 ? 22.770 -9.926 7.655 1.00 40.34 315 ARG A N 1
ATOM 2436 C CA . ARG A 1 315 ? 23.474 -9.491 8.879 1.00 40.34 315 ARG A CA 1
ATOM 2437 C C . ARG A 1 315 ? 24.892 -10.014 8.718 1.00 40.34 315 ARG A C 1
ATOM 2439 O O . ARG A 1 315 ? 25.079 -11.228 8.618 1.00 40.34 315 ARG A O 1
ATOM 2446 N N . GLY A 1 316 ? 25.857 -9.101 8.569 1.00 33.50 316 GLY A N 1
ATOM 2447 C CA . GLY A 1 316 ? 27.253 -9.458 8.370 1.00 33.50 316 GLY A CA 1
ATOM 2448 C C . GLY A 1 316 ? 27.581 -10.558 9.359 1.00 33.50 316 GLY A C 1
ATOM 2449 O O . GLY A 1 316 ? 27.246 -10.434 10.537 1.00 33.50 316 GLY A O 1
ATOM 2450 N N . ILE A 1 317 ? 28.121 -11.671 8.862 1.00 30.89 317 ILE A N 1
ATOM 2451 C CA . ILE A 1 317 ? 28.574 -12.776 9.694 1.00 30.89 317 ILE A CA 1
ATOM 2452 C C . ILE A 1 317 ? 29.636 -12.182 10.618 1.00 30.89 317 ILE A C 1
ATOM 2454 O O . ILE A 1 317 ? 30.828 -12.175 10.314 1.00 30.89 317 ILE A O 1
ATOM 2458 N N . GLY A 1 318 ? 29.195 -11.667 11.762 1.00 36.28 318 GLY A N 1
ATOM 2459 C CA . GLY A 1 318 ? 29.994 -11.546 12.949 1.00 36.28 318 GLY A CA 1
ATOM 2460 C C . GLY A 1 318 ? 30.358 -12.975 13.269 1.00 36.28 318 GLY A C 1
ATOM 2461 O O . GLY A 1 318 ? 29.580 -13.712 13.875 1.00 36.28 318 GLY A O 1
ATOM 2462 N N . ARG A 1 319 ? 31.518 -13.406 12.765 1.00 33.38 319 ARG A N 1
ATOM 2463 C CA . ARG A 1 319 ? 32.186 -14.607 13.238 1.00 33.38 319 ARG A CA 1
ATOM 2464 C C . ARG A 1 319 ? 32.230 -14.460 14.754 1.00 33.38 319 ARG A C 1
ATOM 2466 O O . ARG A 1 319 ? 33.094 -13.765 15.278 1.00 33.38 319 ARG A O 1
ATOM 2473 N N . ARG A 1 320 ? 31.337 -15.149 15.469 1.00 36.84 320 ARG A N 1
ATOM 2474 C CA . ARG A 1 320 ? 31.684 -15.643 16.796 1.00 36.84 320 ARG A CA 1
ATOM 2475 C C . ARG A 1 320 ? 32.884 -16.543 16.551 1.00 36.84 320 ARG A C 1
ATOM 2477 O O . ARG A 1 320 ? 32.740 -17.691 16.131 1.00 36.84 320 ARG A O 1
ATOM 2484 N N . SER A 1 321 ? 34.080 -15.985 16.707 1.00 40.19 321 SER A N 1
ATOM 2485 C CA . SER A 1 321 ? 35.282 -16.773 16.899 1.00 40.19 321 SER A CA 1
ATOM 2486 C C . SER A 1 321 ? 34.969 -17.707 18.055 1.00 40.19 321 SER A C 1
ATOM 2488 O O . SER A 1 321 ? 34.780 -17.252 19.183 1.00 40.19 321 SER A O 1
ATOM 2490 N N . ARG A 1 322 ? 34.831 -19.004 17.762 1.00 39.34 322 ARG A N 1
ATOM 2491 C CA . ARG A 1 322 ? 34.846 -20.016 18.813 1.00 39.34 322 ARG A CA 1
ATOM 2492 C C . ARG A 1 322 ? 36.108 -19.756 19.645 1.00 39.34 322 ARG A C 1
ATOM 2494 O O . ARG A 1 322 ? 37.180 -19.676 19.034 1.00 39.34 322 ARG A O 1
ATOM 2501 N N . PRO A 1 323 ? 36.003 -19.581 20.971 1.00 51.25 323 PRO A N 1
ATOM 2502 C CA . PRO A 1 323 ? 37.190 -19.592 21.810 1.00 51.25 323 PRO A CA 1
ATOM 2503 C C . PRO A 1 323 ? 37.900 -20.934 21.586 1.00 51.25 323 PRO A C 1
ATOM 2505 O O . PRO A 1 323 ? 37.243 -21.976 21.510 1.00 51.25 323 PRO A O 1
ATOM 2508 N N . ARG A 1 324 ? 39.213 -20.865 21.353 1.00 56.53 324 ARG A N 1
ATOM 2509 C CA . ARG A 1 324 ? 40.096 -22.035 21.368 1.00 56.53 324 ARG A CA 1
ATOM 2510 C C . ARG A 1 324 ? 40.367 -22.443 22.804 1.00 56.53 324 ARG A C 1
ATOM 2512 O O . ARG A 1 324 ? 40.469 -21.519 23.640 1.00 56.53 324 ARG A O 1
#

Mean predicted aligned error: 8.5 Å

Nearest PDB structures (foldseek):
  1u07-assembly1_B  TM=7.769E-01  e=3.345E-02  Escherichia coli
  6i97-assembly1_E  TM=7.108E-01  e=1.313E-02  Pseudomonas aeruginosa
  2gsk-assembly1_B  TM=7.828E-01  e=7.000E-02  Escherichia coli
  6fip-assembly1_A  TM=6.078E-01  e=2.490E-02  Pseudomonas aeruginosa
  6sly-assembly1_A  TM=5.700E-01  e=7.077E-01  Helicobacter pylori

Secondary structure (DSSP, 8-state):
-------------------------PPP-THHHHHHHHHTSPTTHHHHHH-TTS-HHHHHHHHHHHHHHTT-TT-HHHHHHHHHHHHHGGGSTT--S---HHHHHHHHHHHHHTT-THHHHHHHHHHHHTT-HHHHHHHHHHHHHHHHHTGGGT---HHHHHHHIIIIIHHHHHHHHHIIIIISSSPPPTHHHHHHHHHHHHHHTTHHHHHHHHHHTTTT--SSTT--TT--EEE--TT-PPPPPTT-SEEEEEEEEEE-TTS-EEEEEEEEEES-HHHHHHHHHHHTT-EEPPPTTSS-EEEEEEEEEE-GGGS---------

pLDDT: mean 84.03, std 18.76, range [30.89, 98.56]